Protein 7ZJF (pdb70)

Foldseek 3Di:
DAAKWKAWDKDAQVVVVNVQWFVPDRIDTAIWIDDDQEPVFDPLQVDDPVLVVLNVVCVVPVVVGPHFGKGAPDAAWDWTWTADPVRDTDIGIDTRRHRPGIHTD/DAPCPPVVQAWDKAWDKDACVVVVCCVFWVDDRIDTQIWIGGDCAPPGDCQLVDHNVLNVLNVVCVVPVVVGPHWGKGQPDAAWDWIWGQDPVRDIDTDIDGRRHRPGIHTD

Nearest PDB structures (foldseek):
  7zjf-assembly1_B  TM=1.009E+00  e=1.907E-22  Homo sapiens
  6z3j-assembly1_A  TM=9.318E-01  e=7.808E-18  Homo sapiens
  7zjf-assembly1_A  TM=9.183E-01  e=4.945E-18  Homo sapiens
  4n1d-assembly1_A-2  TM=9.065E-01  e=2.269E-13  Homo sapiens
  1m4u-assembly1_L-2  TM=8.400E-01  e=1.611E-13  Homo sapiens

Solvent-accessible surface area: 11561 Å² total; per-residue (Å²): 231,65,62,0,45,106,84,80,11,89,0,30,0,83,108,15,45,19,71,120,47,3,66,38,49,53,77,20,86,0,49,12,12,65,28,76,4,94,94,115,31,132,104,88,1,69,38,24,66,0,0,58,11,8,4,36,26,24,74,91,64,77,159,83,2,38,74,11,32,10,3,15,34,123,45,26,54,32,42,0,60,16,61,49,129,72,122,80,101,34,155,80,94,9,86,49,0,19,0,90,24,8,0,0,54,103,26,68,107,108,70,125,191,36,18,2,42,111,79,61,8,106,0,33,1,114,114,26,58,74,49,150,135,4,70,30,40,63,87,19,56,0,43,13,13,70,30,82,13,65,101,84,30,114,103,94,3,70,37,20,14,0,0,28,0,7,6,18,26,27,58,88,65,81,166,84,5,32,80,9,30,10,2,16,37,124,43,23,55,29,57,4,24,8,87,51,125,70,120,82,82,46,154,95,132,71,101,52,7,17,0,90,25,14,0,0,52

Radius of gyration: 20.34 Å; Cα contacts (8 Å, |Δi|>4): 498; chains: 2; bounding box: 45×30×67 Å

Organism: Homo sapiens (NCBI:txid9606)

Secondary structure (DSSP, 8-state):
--BSEEE--EEETTTTT-TTTEEE-SEEE--EEESB--SS--GGG---HHHHHHHHHHHH-TTTSPPP-EEEEEEEEEEEEEE-TTS-EEEEEEEEEEEEEEEE-/------TTTBSEEE--EEEHHHHT-TTT--B-SEEE--EEESB-PSSPPGGG---HHHHHHHHHHHH-TTTSPPP-EEEEEEEEEEEEEE-TTS-EEEEEEEEEEEEEEEE-

B-factor: mean 31.02, std 10.46, range [17.19, 77.6]

InterPro domains:
  IPR001111 TGF-beta, propeptide [PF00688] (166-329)
  IPR001839 Transforming growth factor-beta, C-terminal [PF00019] (399-500)
  IPR001839 Transforming growth factor-beta, C-terminal [PS51362] (378-501)
  IPR001839 Transforming growth factor-beta, C-terminal [SM00204] (400-501)
  IPR015615 Transforming growth factor-beta-like [PTHR11848] (145-501)
  IPR017948 Transforming growth factor beta, conserved site [PS00250] (418-433)
  IPR029034 Cystine-knot cytokine [G3DSA:2.10.90.10] (386-501)
  IPR029034 Cystine-knot cytokine [SSF57501] (394-501)

Structure (mmCIF, N/CA/C/O backbone):
data_7ZJF
#
_entry.id   7ZJF
#
_cell.length_a   36.426
_cell.length_b   84.732
_cell.length_c   98.448
_cell.angle_alpha   90.000
_cell.angle_beta   90.000
_cell.angle_gamma   90.000
#
_symmetry.space_group_name_H-M   'P 21 21 21'
#
loop_
_entity.id
_entity.type
_entity.pdbx_description
1 polymer 'Growth/differentiation factor 5'
2 water water
#
loop_
_atom_site.group_PDB
_atom_site.id
_atom_site.type_symbol
_atom_site.label_atom_id
_atom_site.label_alt_id
_atom_site.label_comp_id
_atom_site.label_asym_id
_atom_site.label_entity_id
_atom_site.label_seq_id
_atom_site.pdbx_PDB_ins_code
_atom_site.Cartn_x
_atom_site.Cartn_y
_atom_site.Cartn_z
_atom_site.occupancy
_atom_site.B_iso_or_equiv
_atom_site.auth_seq_id
_atom_site.auth_comp_id
_atom_site.auth_asym_id
_atom_site.auth_atom_id
_atom_site.pdbx_PDB_model_num
ATOM 1 N N . LYS A 1 16 ? -24.056 6.817 2.142 1.00 50.06 397 LYS A N 1
ATOM 2 C CA . LYS A 1 16 ? -24.147 8.135 1.527 1.00 50.25 397 LYS A CA 1
ATOM 3 C C . LYS A 1 16 ? -22.765 8.740 1.260 1.00 48.34 397 LYS A C 1
ATOM 4 O O . LYS A 1 16 ? -22.485 9.195 0.157 1.00 49.62 397 LYS A O 1
ATOM 10 N N . ALA A 1 17 ? -21.904 8.735 2.269 1.00 45.09 398 ALA A N 1
ATOM 11 C CA . ALA A 1 17 ? -20.558 9.275 2.125 1.00 41.81 398 ALA A CA 1
ATOM 12 C C . ALA A 1 17 ? -19.478 8.203 2.298 1.00 37.00 398 ALA A C 1
ATOM 13 O O . ALA A 1 17 ? -19.743 7.107 2.771 1.00 36.25 398 ALA A O 1
ATOM 15 N N . GLU A 1 18 ? -18.262 8.557 1.911 1.00 33.79 399 GLU A N 1
ATOM 16 C CA . GLU A 1 18 ? -17.090 7.691 1.985 1.00 31.53 399 GLU A CA 1
ATOM 17 C C . GLU A 1 18 ? -16.840 7.243 3.431 1.00 29.37 399 GLU A C 1
ATOM 18 O O . GLU A 1 18 ? -16.993 8.004 4.388 1.00 30.25 399 GLU A O 1
ATOM 24 N N . CYS A 1 19 ? -16.435 5.973 3.592 1.00 27.51 400 CYS A N 1
ATOM 25 C CA . CYS A 1 19 ? -16.042 5.362 4.870 1.00 26.69 400 CYS A CA 1
ATOM 26 C C . CYS A 1 19 ? -15.205 6.323 5.711 1.00 27.16 400 CYS A C 1
ATOM 27 O O . CYS A 1 19 ? -14.214 6.826 5.193 1.00 27.77 400 CYS A O 1
ATOM 30 N N . SER A 1 20 ? -15.635 6.646 6.923 1.00 26.26 401 SER A N 1
ATOM 31 C CA . SER A 1 20 ? -14.889 7.601 7.738 1.00 26.85 401 SER A CA 1
ATOM 32 C C . SER A 1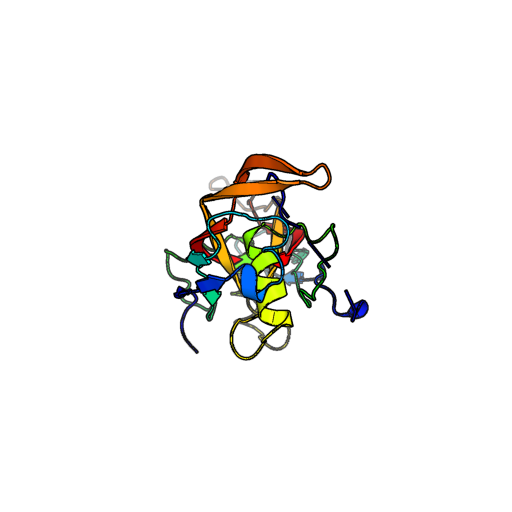 20 ? -15.149 7.351 9.211 1.00 26.62 401 SER A C 1
ATOM 33 O O . SER A 1 20 ? -16.085 6.629 9.577 1.00 26.66 401 SER A O 1
ATOM 36 N N . ARG A 1 21 ? -14.316 7.973 10.057 1.00 27.09 402 ARG A N 1
ATOM 37 C CA . ARG A 1 21 ? -14.448 7.882 11.495 1.00 27.66 402 ARG A CA 1
ATOM 38 C C . ARG A 1 21 ? -15.404 8.961 11.966 1.00 28.47 402 ARG A C 1
ATOM 39 O O . ARG A 1 21 ? -15.248 10.134 11.602 1.00 30.17 402 ARG A O 1
ATOM 47 N N . LYS A 1 22 ? -16.395 8.571 12.765 1.00 27.52 403 LYS A N 1
ATOM 48 C CA . LYS A 1 22 ? -17.410 9.458 13.309 1.00 27.83 403 LYS A CA 1
ATOM 49 C C . LYS A 1 22 ? -17.441 9.344 14.820 1.00 27.72 403 LYS A C 1
ATOM 50 O O . LYS A 1 22 ? -16.917 8.388 15.395 1.00 26.66 403 LYS A O 1
ATOM 56 N N . ALA A 1 23 ? -18.065 10.329 15.468 1.00 28.71 404 ALA A N 1
ATOM 57 C CA . ALA A 1 23 ? -18.163 10.318 16.919 1.00 29.25 404 ALA A CA 1
ATOM 58 C C . ALA A 1 23 ? -19.046 9.192 17.451 1.00 28.82 404 ALA A C 1
ATOM 59 O O . ALA A 1 23 ? -20.040 8.836 16.837 1.00 29.93 404 ALA A O 1
ATOM 61 N N . LEU A 1 24 ? -18.663 8.634 18.593 1.00 26.43 405 LEU A N 1
ATOM 62 C CA . LEU A 1 24 ? -19.463 7.668 19.318 1.00 25.81 405 LEU A CA 1
ATOM 63 C C . LEU A 1 24 ? -19.189 7.869 20.795 1.00 26.05 405 LEU A C 1
ATOM 64 O O . LEU A 1 24 ? -18.142 7.474 21.295 1.00 26.49 405 LEU A O 1
ATOM 69 N N . HIS A 1 25 ? -20.137 8.464 21.476 1.00 25.74 406 HIS A N 1
ATOM 70 C CA . HIS A 1 25 ? -20.004 8.690 22.908 1.00 25.75 406 HIS A CA 1
ATOM 71 C C . HIS A 1 25 ? -20.539 7.459 23.623 1.00 26.29 406 HIS A C 1
ATOM 72 O O . HIS A 1 25 ? -21.701 7.086 23.429 1.00 27.71 406 HIS A O 1
ATOM 79 N N . VAL A 1 26 ? -19.694 6.810 24.430 1.00 24.49 407 VAL A N 1
ATOM 80 C CA . VAL A 1 26 ? -20.114 5.615 25.154 1.00 24.50 407 VAL A CA 1
ATOM 81 C C . VAL A 1 26 ? -20.481 5.998 26.572 1.00 25.58 407 VAL A C 1
ATOM 82 O O . VAL A 1 26 ? -19.734 6.722 27.231 1.00 26.21 407 VAL A O 1
ATOM 86 N N . ASN A 1 27 ? -21.643 5.541 27.037 1.00 25.50 408 ASN A N 1
ATOM 87 C CA . ASN A 1 27 ? -22.095 5.819 28.389 1.00 26.53 408 ASN A CA 1
ATOM 88 C C . ASN A 1 27 ? -22.342 4.457 29.037 1.00 26.79 408 ASN A C 1
ATOM 89 O O . ASN A 1 27 ? -23.350 3.805 28.752 1.00 26.50 408 ASN A O 1
ATOM 94 N N . PHE A 1 28 ? -21.426 4.034 29.914 1.00 26.09 409 PHE A N 1
ATOM 95 C CA . PHE A 1 28 ? -21.549 2.733 30.567 1.00 25.93 409 PHE A CA 1
ATOM 96 C C . PHE A 1 28 ? -22.766 2.622 31.487 1.00 27.93 409 PHE A C 1
ATOM 97 O O . PHE A 1 28 ? -23.256 1.512 31.685 1.00 28.20 409 PHE A O 1
ATOM 105 N N . LYS A 1 29 ? -23.266 3.742 32.028 1.00 28.59 410 LYS A N 1
ATOM 106 C CA . LYS A 1 29 ? -24.460 3.704 32.875 1.00 30.24 410 LYS A CA 1
ATOM 107 C C . LYS A 1 29 ? -25.667 3.336 32.014 1.00 31.22 410 LYS A C 1
ATOM 108 O O . LYS A 1 29 ? -26.443 2.451 32.385 1.00 32.28 410 LYS A O 1
ATOM 114 N N . ASP A 1 30 ? -25.775 3.939 30.821 1.00 31.31 411 ASP A N 1
ATOM 115 C CA . ASP A 1 30 ? -26.862 3.613 29.897 1.00 31.70 411 ASP A CA 1
ATOM 116 C C . ASP A 1 30 ? -26.823 2.136 29.495 1.00 31.78 411 ASP A C 1
ATOM 117 O O . ASP A 1 30 ? -27.866 1.530 29.262 1.00 32.79 411 ASP A O 1
ATOM 122 N N . MET A 1 31 ? -25.619 1.571 29.362 1.00 30.44 412 MET A N 1
ATOM 123 C CA . MET A 1 31 ? -25.432 0.171 28.990 1.00 30.13 412 MET A CA 1
ATOM 124 C C . MET A 1 31 ? -25.700 -0.816 30.137 1.00 31.10 412 MET A C 1
ATOM 125 O O . MET A 1 31 ? -25.766 -2.009 29.896 1.00 31.58 412 MET A O 1
ATOM 130 N N . GLY A 1 32 ? -25.834 -0.323 31.363 1.00 31.74 413 GLY A N 1
ATOM 131 C CA . GLY A 1 32 ? -26.023 -1.181 32.521 1.00 33.01 413 GLY A CA 1
ATOM 132 C C . GLY A 1 32 ? -24.715 -1.779 33.005 1.00 33.20 413 GLY A C 1
ATOM 133 O O . GLY A 1 32 ? -24.727 -2.772 33.731 1.00 35.29 413 GLY A O 1
ATOM 134 N N . TRP A 1 33 ? -23.562 -1.200 32.602 1.00 30.68 414 TRP A N 1
ATOM 135 C CA . TRP A 1 33 ? -22.256 -1.716 33.019 1.00 29.35 414 TRP A CA 1
ATOM 136 C C . TRP A 1 33 ? -21.672 -1.013 34.239 1.00 30.25 414 TRP A C 1
ATOM 137 O O . TRP A 1 33 ? -20.583 -1.383 34.673 1.00 29.81 414 TRP A O 1
ATOM 148 N N . ASP A 1 34 ? -22.386 -0.014 34.788 1.00 31.14 415 ASP A N 1
ATOM 149 C CA . ASP A 1 34 ? -21.963 0.708 35.980 1.00 32.73 415 ASP A CA 1
ATOM 150 C C . ASP A 1 34 ? -22.091 -0.139 37.262 1.00 35.46 415 ASP A C 1
ATOM 151 O O . ASP A 1 34 ? -21.763 0.336 38.344 1.00 36.12 415 ASP A O 1
ATOM 156 N N . ASP A 1 35 ? -22.566 -1.398 37.134 1.00 36.60 416 ASP A N 1
ATOM 157 C CA . ASP A 1 35 ? -22.607 -2.335 38.246 1.00 38.20 416 ASP A CA 1
ATOM 158 C C . ASP A 1 35 ? -21.206 -2.942 38.501 1.00 38.27 416 ASP A C 1
ATOM 159 O O . ASP A 1 35 ? -20.990 -3.534 39.554 1.00 40.15 416 ASP A O 1
ATOM 164 N N . TRP A 1 36 ? -20.250 -2.781 37.552 1.00 35.30 417 TRP A N 1
ATOM 165 C CA . TRP A 1 36 ? -18.876 -3.203 37.733 1.00 33.04 417 TRP A CA 1
ATOM 166 C C . TRP A 1 36 ? -17.902 -2.031 37.448 1.00 31.26 417 TRP A C 1
ATOM 167 O O . TRP A 1 36 ? -17.078 -1.767 38.291 1.00 31.80 417 TRP A O 1
ATOM 178 N N . ILE A 1 37 ? -18.021 -1.282 36.322 1.00 29.44 418 ILE A N 1
ATOM 179 C CA . ILE A 1 37 ? -17.101 -0.151 36.073 1.00 28.16 418 ILE A CA 1
ATOM 180 C C . ILE A 1 37 ? -17.343 0.989 37.062 1.00 28.77 418 ILE A C 1
ATOM 181 O O . ILE A 1 37 ? -18.482 1.396 37.261 1.00 29.79 418 ILE A O 1
ATOM 186 N N . ILE A 1 38 ? -16.295 1.492 37.664 1.00 27.79 419 ILE A N 1
ATOM 187 C CA . ILE A 1 38 ? -16.350 2.658 38.552 1.00 28.69 419 ILE A CA 1
ATOM 188 C C . ILE A 1 38 ? -16.027 3.892 37.726 1.00 28.00 419 ILE A C 1
ATOM 189 O O . ILE A 1 38 ? -16.673 4.933 37.878 1.00 28.91 419 ILE A O 1
ATOM 194 N N . ALA A 1 39 ? -14.985 3.795 36.877 1.00 26.36 420 ALA A N 1
ATOM 195 C CA . ALA A 1 39 ? -14.560 4.938 36.100 1.00 27.06 420 ALA A CA 1
ATOM 196 C C . ALA A 1 39 ? -13.694 4.495 34.922 1.00 26.60 420 ALA A C 1
ATOM 197 O O . ALA A 1 39 ? -12.959 3.524 35.031 1.00 27.31 420 ALA A O 1
ATOM 199 N N . PRO A 1 40 ? -13.673 5.266 33.829 1.00 25.30 421 PRO A N 1
ATOM 200 C CA . PRO A 1 40 ? -14.610 6.355 33.535 1.00 25.36 421 PRO A CA 1
ATOM 201 C C . PRO A 1 40 ? -15.975 5.764 33.185 1.00 25.57 421 PRO A C 1
ATOM 202 O O . PRO A 1 40 ? -16.054 4.668 32.608 1.00 25.36 421 PRO A O 1
ATOM 206 N N . LEU A 1 41 ? -17.041 6.474 33.529 1.00 25.86 422 LEU A N 1
ATOM 207 C CA . LEU A 1 41 ? -18.374 6.003 33.185 1.00 26.67 422 LEU A CA 1
ATOM 208 C C . LEU A 1 41 ? -18.780 6.399 31.767 1.00 25.42 422 LEU A C 1
ATOM 209 O O . LEU A 1 41 ? -19.780 5.887 31.266 1.00 25.97 422 LEU A O 1
ATOM 214 N N . GLU A 1 42 ? -18.021 7.271 31.111 1.00 23.91 423 GLU A N 1
ATOM 215 C CA . GLU A 1 42 ? -18.271 7.685 29.745 1.00 24.36 423 GLU A CA 1
ATOM 216 C C . GLU A 1 42 ? -16.939 7.927 29.080 1.00 23.88 423 GLU A C 1
ATOM 217 O O . GLU A 1 42 ? -15.968 8.338 29.744 1.00 24.06 423 GLU A O 1
ATOM 223 N N . TYR A 1 43 ? -16.875 7.720 27.766 1.00 23.48 424 TYR A N 1
ATOM 224 C CA . TYR A 1 43 ? -15.674 7.978 26.999 1.00 23.14 424 TYR A CA 1
ATOM 225 C C . TYR A 1 43 ? -16.021 8.097 25.516 1.00 23.91 424 TYR A C 1
ATOM 226 O O . TYR A 1 43 ? -17.101 7.810 25.138 1.00 24.59 424 TYR A O 1
ATOM 235 N N . GLU A 1 44 ? -15.064 8.572 24.753 1.00 23.43 425 GLU A N 1
ATOM 236 C CA . GLU A 1 44 ? -15.198 8.738 23.312 1.00 23.89 425 GLU A CA 1
ATOM 237 C C . GLU A 1 44 ? -14.532 7.543 22.614 1.00 24.09 425 GLU A C 1
ATOM 238 O O . GLU A 1 44 ? -13.358 7.403 22.594 1.00 24.55 425 GLU A O 1
ATOM 244 N N . ALA A 1 45 ? -15.368 6.710 22.038 1.00 22.95 426 ALA A N 1
ATOM 245 C CA . ALA A 1 45 ? -14.912 5.512 21.376 1.00 22.33 426 ALA A CA 1
ATOM 246 C C . ALA A 1 45 ? -14.745 5.616 19.881 1.00 23.13 426 ALA A C 1
ATOM 247 O O . ALA A 1 45 ? -14.067 4.812 19.291 1.00 22.63 426 ALA A O 1
ATOM 249 N N . PHE A 1 46 ? -15.609 6.422 19.265 1.00 23.29 427 PHE A N 1
ATOM 250 C CA . PHE A 1 46 ? -15.745 6.653 17.812 1.00 23.72 427 PHE A CA 1
ATOM 251 C C . PHE A 1 46 ? -16.403 5.423 17.131 1.00 22.47 427 PHE A C 1
ATOM 252 O O . PHE A 1 46 ? -16.639 4.407 17.725 1.00 22.18 427 PHE A O 1
ATOM 260 N N . HIS A 1 47 ? -16.703 5.563 15.857 1.00 22.04 428 HIS A N 1
ATOM 261 C CA . HIS A 1 47 ? -17.222 4.435 15.066 1.00 22.54 428 HIS A CA 1
ATOM 262 C C . HIS A 1 47 ? -16.881 4.673 13.611 1.00 23.32 428 HIS A C 1
ATOM 263 O O . HIS A 1 47 ? -16.543 5.759 13.240 1.00 23.61 428 HIS A O 1
ATOM 270 N N . CYS A 1 48 ? -16.960 3.615 12.817 1.00 22.73 429 CYS A N 1
ATOM 271 C CA . CYS A 1 48 ? -16.636 3.682 11.402 1.00 23.21 429 CYS A CA 1
ATOM 272 C C . CYS A 1 48 ? -17.878 3.505 10.565 1.00 24.37 429 CYS A C 1
ATOM 273 O O . CYS A 1 48 ? -18.587 2.579 10.756 1.00 24.89 429 CYS A O 1
ATOM 276 N N . GLU A 1 49 ? -18.129 4.413 9.631 1.00 25.22 430 GLU A N 1
ATOM 277 C CA . GLU A 1 49 ? -19.329 4.284 8.821 1.00 26.37 430 GLU A CA 1
ATOM 278 C C . GLU A 1 49 ? -19.116 4.889 7.453 1.00 26.28 430 GLU A C 1
ATOM 279 O O . GLU A 1 49 ? -18.476 5.934 7.348 1.00 26.94 430 GLU A O 1
ATOM 285 N N . GLY A 1 50 ? -19.715 4.284 6.435 1.00 26.44 431 GLY A N 1
ATOM 286 C CA . GLY A 1 50 ? -19.683 4.864 5.099 1.00 26.45 431 GLY A CA 1
ATOM 287 C C . GLY A 1 50 ? -19.393 3.859 4.009 1.00 26.97 431 GLY A C 1
ATOM 288 O O . GLY A 1 50 ? -19.099 2.701 4.279 1.00 26.49 431 GLY A O 1
ATOM 289 N N . LEU A 1 51 ? -19.402 4.349 2.775 1.00 27.12 432 LEU A N 1
ATOM 290 C CA . LEU A 1 51 ? -19.187 3.536 1.596 1.00 27.88 432 LEU A CA 1
ATOM 291 C C . LEU A 1 51 ? -17.747 3.154 1.347 1.00 26.58 432 LEU A C 1
ATOM 292 O O . LEU A 1 51 ? -16.831 3.947 1.533 1.00 25.98 432 LEU A O 1
ATOM 297 N N . CYS A 1 52 ? -17.567 1.944 0.819 1.00 26.52 433 CYS A N 1
ATOM 298 C CA . CYS A 1 52 ? -16.291 1.422 0.357 1.00 25.90 433 CYS A CA 1
ATOM 299 C C . CYS A 1 52 ? -16.470 1.147 -1.125 1.00 26.86 433 CYS A C 1
ATOM 300 O O . CYS A 1 52 ? -16.977 0.102 -1.518 1.00 27.47 433 CYS A O 1
ATOM 303 N N . GLU A 1 53 ? -16.066 2.077 -1.940 1.00 27.23 434 GLU A N 1
ATOM 304 C CA . GLU A 1 53 ? -16.226 1.966 -3.389 1.00 28.37 434 GLU A CA 1
ATOM 305 C C . GLU A 1 53 ? -15.018 2.556 -4.069 1.00 28.96 434 GLU A C 1
ATOM 306 O O . GLU A 1 53 ? -14.301 3.355 -3.464 1.00 29.57 434 GLU A O 1
ATOM 312 N N . PHE A 1 54 ? -14.839 2.261 -5.370 1.00 28.54 435 PHE A N 1
ATOM 313 C CA . PHE A 1 54 ? -13.784 2.918 -6.127 1.00 30.14 435 PHE A CA 1
ATOM 314 C C . PHE A 1 54 ? -14.179 4.393 -6.316 1.00 33.00 435 PHE A C 1
ATOM 315 O O . PHE A 1 54 ? -15.342 4.693 -6.559 1.00 34.05 435 PHE A O 1
ATOM 323 N N . PRO A 1 55 ? -13.220 5.313 -6.258 1.00 33.93 436 PRO A N 1
ATOM 324 C CA . PRO A 1 55 ? -11.803 5.082 -5.968 1.00 33.80 436 PRO A CA 1
ATOM 325 C C . PRO A 1 55 ? -11.634 4.844 -4.476 1.00 31.71 436 PRO A C 1
ATOM 326 O O . PRO A 1 55 ? -12.224 5.573 -3.668 1.00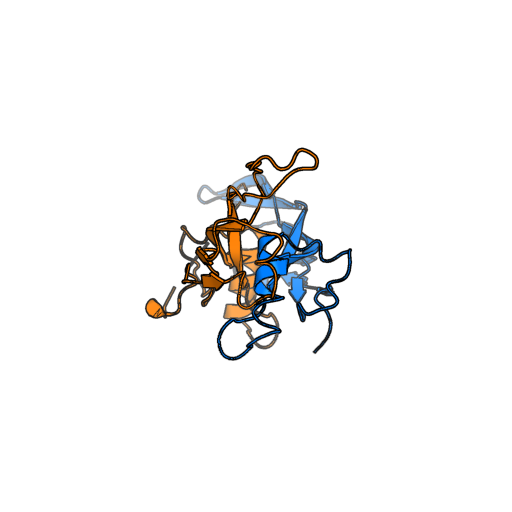 32.41 436 PRO A O 1
ATOM 330 N N . LEU A 1 56 ? -10.897 3.790 -4.108 1.00 29.45 437 LEU A N 1
ATOM 331 C CA . LEU A 1 56 ? -10.629 3.530 -2.688 1.00 28.74 437 LEU A CA 1
ATOM 332 C C . LEU A 1 56 ? -9.471 4.420 -2.309 1.00 30.41 437 LEU A C 1
ATOM 333 O O . LEU A 1 56 ? -8.360 4.231 -2.787 1.00 30.85 437 LEU A O 1
ATOM 338 N N . ARG A 1 57 ? -9.737 5.434 -1.484 1.00 31.60 438 ARG A N 1
ATOM 339 C CA . ARG A 1 57 ? -8.684 6.386 -1.148 1.00 32.21 438 ARG A CA 1
ATOM 340 C C . ARG A 1 57 ? -7.650 5.761 -0.223 1.00 32.20 438 ARG A C 1
ATOM 341 O O . ARG A 1 57 ? -7.969 4.830 0.524 1.00 30.96 438 ARG A O 1
ATOM 349 N N A SER A 1 58 ? -6.404 6.269 -0.298 0.50 32.55 439 SER A N 1
ATOM 350 N N B SER A 1 58 ? -6.402 6.267 -0.288 0.50 32.67 439 SER A N 1
ATOM 351 C CA A SER A 1 58 ? -5.237 5.786 0.442 0.50 33.22 439 SER A CA 1
ATOM 352 C CA B SER A 1 58 ? -5.251 5.753 0.456 0.50 33.47 439 SER A CA 1
ATOM 353 C C A SER A 1 58 ? -5.476 5.501 1.915 0.50 33.40 439 SER A C 1
ATOM 354 C C B SER A 1 58 ? -5.482 5.491 1.926 0.50 33.51 439 SER A C 1
ATOM 355 O O A SER A 1 58 ? -5.069 4.443 2.402 0.50 33.92 439 SER A O 1
ATOM 356 O O B SER A 1 58 ? -5.075 4.438 2.425 0.50 33.98 439 SER A O 1
ATOM 361 N N . HIS A 1 59 ? -6.132 6.429 2.622 1.00 32.91 440 HIS A N 1
ATOM 362 C CA . HIS A 1 59 ? -6.376 6.287 4.050 1.00 32.39 440 HIS A CA 1
ATOM 363 C C . HIS A 1 59 ? -7.285 5.133 4.418 1.00 31.63 440 HIS A C 1
ATOM 364 O O . HIS A 1 59 ? -7.275 4.719 5.575 1.00 31.36 440 HIS A O 1
ATOM 371 N N . LEU A 1 60 ? -8.019 4.570 3.446 1.00 30.65 441 LEU A N 1
ATOM 372 C CA . LEU A 1 60 ? -8.857 3.403 3.718 1.00 29.86 441 LEU A CA 1
ATOM 373 C C . LEU A 1 60 ? -8.065 2.085 3.717 1.00 27.87 441 LEU A C 1
ATOM 374 O O . LEU A 1 60 ? -8.622 1.045 4.078 1.00 26.54 441 LEU A O 1
ATOM 379 N N . GLU A 1 61 ? -6.779 2.118 3.288 1.00 26.80 442 GLU A N 1
ATOM 380 C CA . GLU A 1 61 ? -5.820 1.017 3.309 1.00 25.79 442 GLU A CA 1
ATOM 381 C C . GLU A 1 61 ? -6.447 -0.347 3.033 1.00 24.81 442 GLU A C 1
ATOM 382 O O . GLU A 1 61 ? -6.382 -1.252 3.875 1.00 24.48 442 GLU A O 1
ATOM 388 N N . PRO A 1 62 ? -7.130 -0.502 1.906 1.00 23.59 443 PRO A N 1
ATOM 389 C CA . PRO A 1 62 ? -7.793 -1.799 1.648 1.00 22.98 443 PRO A CA 1
ATOM 390 C C . PRO A 1 62 ? -6.809 -2.934 1.565 1.00 23.62 443 PRO A C 1
ATOM 391 O O . PRO A 1 62 ? -5.708 -2.758 1.036 1.00 24.61 443 PRO A O 1
ATOM 395 N N . THR A 1 63 ? -7.213 -4.108 2.060 1.00 21.52 444 THR A N 1
ATOM 396 C CA . THR A 1 63 ? -6.396 -5.291 1.867 1.00 21.11 444 THR A CA 1
ATOM 397 C C . THR A 1 63 ? -6.517 -5.704 0.398 1.00 21.65 444 THR A C 1
ATOM 398 O O . THR A 1 63 ? -7.442 -5.263 -0.326 1.00 21.66 444 THR A O 1
ATOM 402 N N . ASN A 1 64 ? -5.645 -6.616 -0.070 1.00 22.01 445 ASN A N 1
ATOM 403 C CA . ASN A 1 64 ? -5.768 -7.144 -1.423 1.00 22.05 445 ASN A CA 1
ATOM 404 C C . ASN A 1 64 ? -7.141 -7.788 -1.613 1.00 20.33 445 ASN A C 1
ATOM 405 O O . ASN A 1 64 ? -7.793 -7.566 -2.627 1.00 20.33 445 ASN A O 1
ATOM 410 N N . HIS A 1 65 ? -7.635 -8.510 -0.577 1.00 19.38 446 HIS A N 1
ATOM 411 C CA . HIS A 1 65 ? -8.959 -9.121 -0.661 1.00 18.65 446 HIS A CA 1
ATOM 412 C C . HIS A 1 65 ? -10.039 -8.065 -0.854 1.00 18.90 446 HIS A C 1
ATOM 413 O O . HIS A 1 65 ? -10.931 -8.252 -1.672 1.00 18.68 446 HIS A O 1
ATOM 420 N N . ALA A 1 66 ? -9.940 -6.947 -0.115 1.00 18.88 447 ALA A N 1
ATOM 421 C CA . ALA A 1 66 ? -10.941 -5.892 -0.245 1.00 19.65 447 ALA A CA 1
ATOM 422 C C . ALA A 1 66 ? -10.888 -5.228 -1.617 1.00 20.11 447 ALA A C 1
ATOM 423 O O . ALA A 1 66 ? -11.948 -4.899 -2.143 1.00 20.38 447 ALA A O 1
ATOM 425 N N . VAL A 1 67 ? -9.703 -5.080 -2.216 1.00 19.81 448 VAL A N 1
ATOM 426 C CA . VAL A 1 67 ? -9.616 -4.523 -3.582 1.00 20.73 448 VAL A CA 1
ATOM 427 C C . VAL A 1 67 ? -10.326 -5.471 -4.560 1.00 21.54 448 VAL A C 1
ATOM 428 O O . VAL A 1 67 ? -11.128 -5.039 -5.387 1.00 21.49 448 VAL A O 1
ATOM 432 N N . ILE A 1 68 ? -10.059 -6.767 -4.445 1.00 20.84 449 ILE A N 1
ATOM 433 C CA . ILE A 1 68 ? -10.684 -7.757 -5.329 1.00 21.88 449 ILE A CA 1
ATOM 434 C C . ILE A 1 68 ? -12.194 -7.802 -5.135 1.00 20.80 449 ILE A C 1
ATOM 435 O O . ILE A 1 68 ? -12.932 -7.826 -6.129 1.00 21.21 449 ILE A O 1
ATOM 440 N N . GLN A 1 69 ? -12.672 -7.803 -3.886 1.00 19.63 450 GLN A N 1
ATOM 441 C CA . GLN A 1 69 ? -14.111 -7.831 -3.651 1.00 20.17 450 GLN A CA 1
ATOM 442 C C . GLN A 1 69 ? -14.764 -6.544 -4.170 1.00 21.40 450 GLN A C 1
ATOM 443 O O . GLN A 1 69 ? -15.846 -6.603 -4.737 1.00 21.24 450 GLN A O 1
ATOM 449 N N . THR A 1 70 ? -14.092 -5.387 -4.009 1.00 21.34 451 THR A N 1
ATOM 450 C CA . THR A 1 70 ? -14.618 -4.126 -4.541 1.00 21.92 451 THR A CA 1
ATOM 451 C C . THR A 1 70 ? -14.706 -4.202 -6.080 1.00 23.55 451 THR A C 1
ATOM 452 O O . THR A 1 70 ? -15.685 -3.750 -6.672 1.00 24.20 451 THR A O 1
ATOM 456 N N A LEU A 1 71 ? -13.702 -4.799 -6.717 0.50 22.74 452 LEU A N 1
ATOM 457 N N B LEU A 1 71 ? -13.723 -4.842 -6.728 0.50 23.18 452 LEU A N 1
ATOM 458 C CA A LEU A 1 71 ? -13.694 -4.956 -8.170 0.50 23.28 452 LEU A CA 1
ATOM 459 C CA B LEU A 1 71 ? -13.738 -5.011 -8.188 0.50 24.14 452 LEU A CA 1
ATOM 460 C C A LEU A 1 71 ? -14.878 -5.805 -8.618 0.50 23.93 452 LEU A C 1
ATOM 461 C C B LEU A 1 71 ? -14.863 -5.969 -8.601 0.50 24.73 452 LEU A C 1
ATOM 462 O O A LEU A 1 71 ? -15.638 -5.379 -9.495 0.50 24.42 452 LEU A O 1
ATOM 463 O O B LEU A 1 71 ? -15.519 -5.741 -9.619 0.50 24.68 452 LEU A O 1
ATOM 472 N N A MET A 1 72 ? -15.093 -6.950 -7.961 0.50 23.58 453 MET A N 1
ATOM 473 N N B MET A 1 72 ? -15.105 -7.027 -7.817 0.50 24.76 453 MET A N 1
ATOM 474 C CA A MET A 1 72 ? -16.207 -7.817 -8.313 0.50 23.83 453 MET A CA 1
ATOM 475 C CA B MET A 1 72 ? -16.178 -7.974 -8.122 0.50 25.38 453 MET A CA 1
ATOM 476 C C A MET A 1 72 ? -17.543 -7.175 -8.066 0.50 24.88 453 MET A C 1
ATOM 477 C C B MET A 1 72 ? -17.548 -7.311 -7.958 0.50 25.83 453 MET A C 1
ATOM 478 O O A MET A 1 72 ? -18.413 -7.257 -8.935 0.50 25.12 453 MET A O 1
ATOM 479 O O B MET A 1 72 ? -18.455 -7.569 -8.746 0.50 26.54 453 MET A O 1
ATOM 488 N N . ASN A 1 73 ? -17.699 -6.448 -6.941 1.00 25.39 454 ASN A N 1
ATOM 489 C CA . ASN A 1 73 ? -18.957 -5.742 -6.684 1.00 26.51 454 ASN A CA 1
ATOM 490 C C . ASN A 1 73 ? -19.196 -4.679 -7.777 1.00 28.60 454 ASN A C 1
ATOM 491 O O . ASN A 1 73 ? -20.336 -4.464 -8.166 1.00 30.32 454 ASN A O 1
ATOM 496 N N . SER A 1 74 ? -18.133 -4.022 -8.257 1.00 28.51 455 SER A N 1
ATOM 497 C CA . SER A 1 74 ? -18.277 -3.020 -9.321 1.00 30.13 455 SER A CA 1
ATOM 498 C C . SER A 1 74 ? -18.733 -3.692 -10.614 1.00 32.19 455 SER A C 1
ATOM 499 O O . SER A 1 74 ? -19.556 -3.128 -11.338 1.00 33.94 455 SER A O 1
ATOM 502 N N . MET A 1 75 ? -18.190 -4.871 -10.923 1.00 31.67 456 MET A N 1
ATOM 503 C CA . MET A 1 75 ? -18.549 -5.582 -12.146 1.00 33.01 456 MET A CA 1
ATOM 504 C C . MET A 1 75 ? -19.951 -6.159 -12.100 1.00 35.00 456 MET A C 1
ATOM 505 O O . MET A 1 75 ? -20.651 -6.139 -13.114 1.00 35.88 456 MET A O 1
ATOM 510 N N . ASP A 1 76 ? -20.386 -6.628 -10.932 1.00 34.89 457 ASP A N 1
ATOM 511 C CA . ASP A 1 76 ? -21.724 -7.181 -10.777 1.00 35.97 457 ASP A CA 1
ATOM 512 C C . ASP A 1 76 ? -22.171 -7.009 -9.326 1.00 36.43 457 ASP A C 1
ATOM 513 O O . ASP A 1 76 ? -21.953 -7.902 -8.506 1.00 35.98 457 ASP A O 1
ATOM 518 N N . PRO A 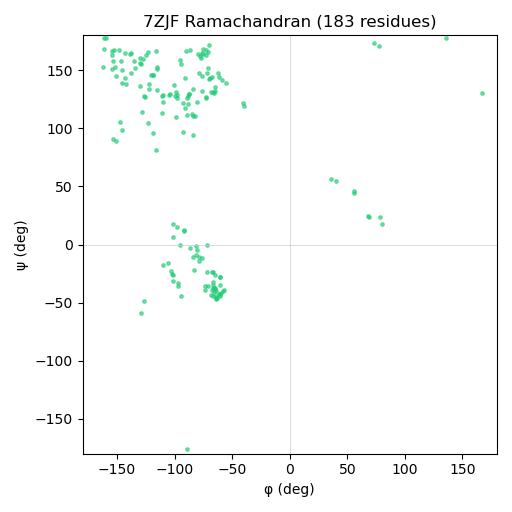1 77 ? -22.831 -5.887 -9.005 1.00 37.38 458 PRO A N 1
ATOM 519 C CA . PRO A 1 77 ? -23.264 -5.665 -7.612 1.00 38.62 458 PRO A CA 1
ATOM 520 C C . PRO A 1 77 ? -24.339 -6.619 -7.123 1.00 40.50 458 PRO A C 1
ATOM 521 O O . PRO A 1 77 ? -24.456 -6.836 -5.923 1.00 40.42 458 PRO A O 1
ATOM 525 N N . GLU A 1 78 ? -25.117 -7.200 -8.043 1.00 41.73 459 GLU A N 1
ATOM 526 C CA . GLU A 1 78 ? -26.136 -8.182 -7.669 1.00 43.03 459 GLU A CA 1
ATOM 527 C C . GLU A 1 78 ? -25.491 -9.512 -7.231 1.00 42.80 459 GLU A C 1
ATOM 528 O O . GLU A 1 78 ? -26.108 -10.266 -6.480 1.00 44.45 459 GLU A O 1
ATOM 534 N N . SER A 1 79 ? -24.259 -9.800 -7.681 1.00 40.65 460 SER A N 1
ATOM 535 C CA . SER A 1 79 ? -23.597 -11.051 -7.349 1.00 39.26 460 SER A CA 1
ATOM 536 C C . SER A 1 79 ? -22.624 -10.957 -6.185 1.00 36.70 460 SER A C 1
ATOM 537 O O . SER A 1 79 ? -22.534 -11.906 -5.411 1.00 37.78 460 SER A O 1
ATOM 540 N N . THR A 1 80 ? -21.902 -9.832 -6.038 1.00 32.99 461 THR A N 1
ATOM 541 C CA . THR A 1 80 ? -20.934 -9.688 -4.947 1.00 30.04 461 THR A CA 1
ATOM 542 C C . THR A 1 80 ? -21.219 -8.416 -4.162 1.00 29.39 461 THR A C 1
ATOM 543 O O . THR A 1 80 ? -21.293 -7.356 -4.766 1.00 29.12 461 THR A O 1
ATOM 547 N N . PRO A 1 81 ? -21.350 -8.499 -2.838 1.00 28.41 462 PRO A N 1
ATOM 548 C CA . PRO A 1 81 ? -21.606 -7.281 -2.043 1.00 28.15 462 PRO A CA 1
ATOM 549 C C . PRO A 1 81 ? -20.333 -6.466 -1.801 1.00 26.57 462 PRO A C 1
ATOM 550 O O . PRO A 1 81 ? -19.224 -6.960 -1.970 1.00 26.12 462 PRO A O 1
ATOM 554 N N . PRO A 1 82 ? -20.466 -5.194 -1.397 1.00 25.47 463 PRO A N 1
ATOM 555 C CA . PRO A 1 82 ? -19.269 -4.387 -1.166 1.00 24.90 463 PRO A CA 1
ATOM 556 C C . PRO A 1 82 ? -18.557 -4.749 0.142 1.00 23.39 463 PRO A C 1
ATOM 557 O O . PRO A 1 82 ? -19.119 -5.423 1.015 1.00 24.29 463 PRO A O 1
ATOM 561 N N . THR A 1 83 ? -17.312 -4.317 0.280 1.00 21.65 464 THR A N 1
ATOM 562 C CA . THR A 1 83 ? -16.538 -4.440 1.514 1.00 21.48 464 THR A CA 1
ATOM 563 C C . THR A 1 83 ? -17.124 -3.486 2.566 1.00 22.13 464 THR A C 1
ATOM 564 O O . THR A 1 83 ? -18.040 -2.702 2.273 1.00 23.26 464 THR A O 1
ATOM 568 N N . CYS A 1 84 ? -16.631 -3.604 3.802 1.00 21.33 465 CYS A N 1
ATOM 569 C CA . CYS A 1 84 ? -17.188 -2.855 4.888 1.00 21.47 465 CYS A CA 1
ATOM 570 C C . CYS A 1 84 ? -16.229 -1.923 5.550 1.00 20.75 465 CYS A C 1
ATOM 571 O O . CYS A 1 84 ? -15.049 -2.222 5.689 1.00 21.16 465 CYS A O 1
ATOM 574 N N . CYS A 1 85 ? -16.769 -0.797 6.000 1.00 21.31 466 CYS A N 1
ATOM 575 C CA . CYS A 1 85 ? -16.039 0.239 6.688 1.00 21.99 466 CYS A CA 1
ATOM 576 C C . CYS A 1 85 ? -15.939 -0.127 8.172 1.00 21.83 466 CYS A C 1
ATOM 577 O O . CYS A 1 85 ? -16.948 -0.151 8.861 1.00 22.45 466 CYS A O 1
ATOM 580 N N . VAL A 1 86 ? -14.745 -0.463 8.632 1.00 19.97 467 VAL A N 1
ATOM 581 C CA . VAL A 1 86 ? -14.521 -0.927 10.007 1.00 20.12 467 VAL A CA 1
ATOM 582 C C . VAL A 1 86 ? -13.269 -0.321 10.598 1.00 20.29 467 VAL A C 1
ATOM 583 O O . VAL A 1 86 ? -12.394 0.193 9.893 1.00 21.04 467 VAL A O 1
ATOM 587 N N . PRO A 1 87 ? -13.125 -0.402 11.927 1.00 20.99 468 PRO A N 1
ATOM 588 C CA . PRO A 1 87 ? -11.900 0.115 12.554 1.00 21.07 468 PRO A CA 1
ATOM 589 C C . PRO A 1 87 ? -10.689 -0.693 12.120 1.00 21.78 468 PRO A C 1
ATOM 590 O O . PRO A 1 87 ? -10.719 -1.935 12.135 1.00 22.72 468 PRO A O 1
ATOM 594 N N . THR A 1 88 ? -9.627 0.011 11.721 1.00 22.73 469 THR A N 1
ATOM 595 C CA . THR A 1 88 ? -8.376 -0.625 11.312 1.00 24.16 469 THR A CA 1
ATOM 596 C C . THR A 1 88 ? -7.242 -0.411 12.294 1.00 25.55 469 THR A C 1
ATOM 597 O O . THR A 1 88 ? -6.246 -1.131 12.237 1.00 27.23 469 THR A O 1
ATOM 601 N N . ARG A 1 89 ? -7.363 0.581 13.179 1.00 24.64 470 ARG A N 1
ATOM 602 C CA . ARG A 1 89 ? -6.417 0.803 14.263 1.00 25.48 470 ARG A CA 1
ATOM 603 C C . ARG A 1 89 ? -7.248 1.239 15.448 1.00 25.79 470 ARG A C 1
ATOM 604 O O . ARG A 1 89 ? -8.177 2.045 15.300 1.00 25.35 470 ARG A O 1
ATOM 612 N N . LEU A 1 90 ? -6.910 0.728 16.614 1.00 25.44 471 LEU A N 1
ATOM 613 C CA . LEU A 1 90 ? -7.615 1.054 17.843 1.00 25.83 471 LEU A CA 1
ATOM 614 C C . LEU A 1 90 ? -6.611 1.331 18.944 1.00 27.09 471 LEU A C 1
ATOM 615 O O . LEU A 1 90 ? -5.451 0.913 18.863 1.00 28.70 471 LEU A O 1
ATOM 620 N N . SER A 1 91 ? -7.046 2.061 19.962 1.00 26.03 472 SER A N 1
ATOM 621 C CA . SER A 1 91 ? -6.194 2.376 21.097 1.00 26.07 472 SER A CA 1
ATOM 622 C C . SER A 1 91 ? -6.903 1.983 22.400 1.00 25.82 472 SER A C 1
ATOM 623 O O . SER A 1 91 ? -8.124 1.808 22.433 1.00 24.57 472 SER A O 1
ATOM 626 N N . PRO A 1 92 ? -6.135 1.805 23.489 1.00 26.60 473 PRO A N 1
ATOM 627 C CA . PRO A 1 92 ? -6.732 1.348 24.728 1.00 26.43 473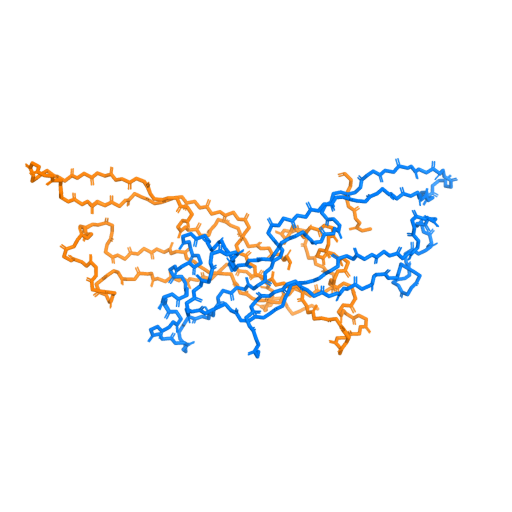 PRO A CA 1
ATOM 628 C C . PRO A 1 92 ? -7.221 2.460 25.638 1.00 26.39 473 PRO A C 1
ATOM 629 O O . PRO A 1 92 ? -6.919 3.625 25.439 1.00 27.26 473 PRO A O 1
ATOM 633 N N . ILE A 1 93 ? -8.014 2.060 26.634 1.00 25.38 474 ILE A N 1
ATOM 634 C CA . ILE A 1 93 ? -8.378 2.907 27.776 1.00 25.47 474 ILE A CA 1
ATOM 635 C C . ILE A 1 93 ? -8.226 2.058 29.025 1.00 26.33 474 ILE A C 1
ATOM 636 O O . ILE A 1 93 ? -8.385 0.831 28.981 1.00 25.56 474 ILE A O 1
ATOM 641 N N . SER A 1 94 ? -7.938 2.707 30.147 1.00 26.08 475 SER A N 1
ATOM 642 C CA . SER A 1 94 ? -7.827 2.006 31.417 1.00 27.13 475 SER A CA 1
ATOM 643 C C . SER A 1 94 ? -9.128 2.209 32.181 1.00 27.09 475 SER A C 1
ATOM 644 O O . SER A 1 94 ? -9.669 3.324 32.244 1.00 27.34 475 SER A O 1
ATOM 647 N N . ILE A 1 95 ? -9.610 1.128 32.793 1.00 26.22 476 ILE A N 1
ATOM 648 C CA . ILE A 1 95 ? -10.851 1.124 33.535 1.00 26.57 476 ILE A CA 1
ATOM 649 C C . ILE A 1 95 ? -10.636 0.687 34.970 1.00 26.73 476 ILE A C 1
ATOM 650 O O . ILE A 1 95 ? -9.946 -0.291 35.242 1.00 26.94 476 ILE A O 1
ATOM 655 N N . LEU A 1 96 ? -11.236 1.441 35.879 1.00 25.98 477 LEU A N 1
ATOM 656 C CA . LEU A 1 96 ? -11.257 1.145 37.306 1.00 25.91 477 LEU A CA 1
ATOM 657 C C . LEU A 1 96 ? -12.614 0.465 37.529 1.00 26.68 477 LEU A C 1
ATOM 658 O O . LEU A 1 96 ? -13.634 1.021 37.142 1.00 26.58 477 LEU A O 1
ATOM 663 N N . PHE A 1 97 ? -12.642 -0.735 38.117 1.00 27.72 478 PHE A N 1
ATOM 664 C CA . PHE A 1 97 ? -13.901 -1.455 38.289 1.00 30.24 478 PHE A CA 1
ATOM 665 C C . PHE A 1 97 ? -13.931 -2.330 39.544 1.00 33.25 478 PHE A C 1
ATOM 666 O O . PHE A 1 97 ? -12.906 -2.504 40.177 1.00 33.68 478 PHE A O 1
ATOM 674 N N . ILE A 1 98 ? -15.116 -2.815 39.919 1.00 35.08 479 ILE A N 1
ATOM 675 C CA . ILE A 1 98 ? -15.356 -3.672 41.081 1.00 38.02 479 ILE A CA 1
ATOM 676 C C . ILE A 1 98 ? -15.709 -5.035 40.546 1.00 40.03 479 ILE A C 1
ATOM 677 O O . ILE A 1 98 ? -16.547 -5.150 39.643 1.00 40.83 479 ILE A O 1
ATOM 682 N N . ASP A 1 99 ? -15.029 -6.068 41.039 1.00 40.62 480 ASP A N 1
ATOM 683 C CA . ASP A 1 99 ? -15.317 -7.426 40.563 1.00 41.71 480 ASP A CA 1
ATOM 684 C C . ASP A 1 99 ? -16.429 -8.104 41.400 1.00 44.36 480 ASP A C 1
ATOM 685 O O . ASP A 1 99 ? -17.020 -7.464 42.276 1.00 44.52 480 ASP A O 1
ATOM 690 N N . SER A 1 100 ? -16.728 -9.389 41.111 1.00 46.63 481 SER A N 1
ATOM 691 C CA . SER A 1 100 ? -17.740 -10.169 41.815 1.00 48.66 481 SER A CA 1
ATOM 692 C C . SER A 1 100 ? -17.442 -10.317 43.308 1.00 49.61 481 SER A C 1
ATOM 693 O O . SER A 1 100 ? -18.373 -10.448 44.104 1.00 50.76 481 SER A O 1
ATOM 696 N N . ALA A 1 101 ? -16.154 -10.276 43.700 1.00 48.83 482 ALA A N 1
ATOM 697 C CA . ALA A 1 101 ? -15.772 -10.389 45.112 1.00 48.35 482 ALA A CA 1
ATOM 698 C C . ALA A 1 101 ? -15.652 -9.030 45.827 1.00 47.44 482 ALA A C 1
ATOM 699 O O . ALA A 1 101 ? -15.120 -8.975 46.936 1.00 47.87 482 ALA A O 1
ATOM 701 N N . ASN A 1 102 ? -16.142 -7.946 45.192 1.00 45.83 483 ASN A N 1
ATOM 702 C CA . ASN A 1 102 ? -16.126 -6.581 45.705 1.00 44.66 483 ASN A CA 1
ATOM 703 C C . ASN A 1 102 ? -14.702 -6.003 45.797 1.00 41.98 483 ASN A C 1
ATOM 704 O O . ASN A 1 102 ? -14.480 -5.080 46.576 1.00 42.41 483 ASN A O 1
ATOM 709 N N . ASN A 1 103 ? -13.753 -6.518 44.987 1.00 39.53 484 ASN A N 1
ATOM 710 C CA . ASN A 1 103 ? -12.378 -5.999 44.929 1.00 37.89 484 ASN A CA 1
ATOM 711 C C . ASN A 1 103 ? -12.289 -4.915 43.852 1.00 34.81 484 ASN A C 1
ATOM 712 O O . ASN A 1 103 ? -12.943 -5.019 42.821 1.00 35.26 484 ASN A O 1
ATOM 717 N N . VAL A 1 104 ? -11.486 -3.876 44.106 1.00 32.30 485 VAL A N 1
ATOM 718 C CA . VAL A 1 104 ? -11.313 -2.752 43.180 1.00 30.30 485 VAL A CA 1
ATOM 719 C C . VAL A 1 104 ? -10.139 -3.083 42.328 1.00 30.01 485 VAL A C 1
ATOM 720 O O . VAL A 1 104 ? -9.038 -3.255 42.832 1.00 29.87 485 VAL A O 1
ATOM 724 N N . VAL A 1 105 ? -10.355 -3.122 41.025 1.00 30.71 486 VAL A N 1
ATOM 725 C CA . VAL A 1 105 ? -9.395 -3.546 40.023 1.00 31.89 486 VAL A CA 1
ATOM 726 C C . VAL A 1 105 ? -9.122 -2.414 39.013 1.00 31.23 486 VAL A C 1
ATOM 727 O O . VAL A 1 105 ? -9.998 -1.603 38.729 1.00 30.74 486 VAL A O 1
ATOM 731 N N . TYR A 1 106 ? -7.893 -2.335 38.526 1.00 31.05 487 TYR A N 1
ATOM 732 C CA . TYR A 1 106 ? -7.513 -1.320 37.561 1.00 31.36 487 TYR A CA 1
ATOM 733 C C . TYR A 1 106 ? -6.844 -2.019 36.388 1.00 30.91 487 TYR A C 1
ATOM 734 O O . TYR A 1 106 ? -5.770 -2.595 36.565 1.00 32.16 487 TYR A O 1
ATOM 743 N N . LYS A 1 107 ? -7.472 -1.989 35.197 1.00 29.02 488 LYS A N 1
ATOM 744 C CA . LYS A 1 107 ? -6.911 -2.714 34.055 1.00 29.28 488 LYS A CA 1
ATOM 745 C C . LYS A 1 107 ? -6.969 -1.941 32.760 1.00 27.64 488 LYS A C 1
ATOM 746 O O . LYS A 1 107 ? -7.920 -1.197 32.528 1.00 26.96 488 LYS A O 1
ATOM 752 N N . GLN A 1 108 ? -5.983 -2.165 31.897 1.00 27.19 489 GLN A N 1
ATOM 753 C CA . GLN A 1 108 ? -5.998 -1.561 30.569 1.00 27.08 489 GLN A CA 1
ATOM 754 C C . GLN A 1 108 ? -6.773 -2.474 29.628 1.00 27.03 489 GLN A C 1
ATOM 755 O O . GLN A 1 108 ? -6.523 -3.682 29.589 1.00 27.93 489 GLN A O 1
ATOM 761 N N . TYR A 1 109 ? -7.717 -1.908 28.902 1.00 25.45 490 TYR A N 1
ATOM 762 C CA . TYR A 1 109 ? -8.494 -2.672 27.926 1.00 25.23 490 TYR A CA 1
ATOM 763 C C . TYR A 1 109 ? -8.092 -2.212 26.550 1.00 25.04 490 TYR A C 1
ATOM 764 O O . TYR A 1 109 ? -8.178 -1.031 26.242 1.00 24.95 490 TYR A O 1
ATOM 773 N N . GLU A 1 110 ? -7.635 -3.142 25.720 1.00 24.89 491 GLU A N 1
ATOM 774 C CA . GLU A 1 110 ? -7.232 -2.787 24.368 1.00 24.84 491 GLU A CA 1
ATOM 775 C C . GLU A 1 110 ? -8.450 -2.570 23.459 1.00 23.55 491 GLU A C 1
ATOM 776 O O . GLU A 1 110 ? -9.573 -2.981 23.780 1.00 23.39 491 GLU A O 1
ATOM 782 N N . ASP A 1 111 ? -8.208 -1.941 22.306 1.00 22.60 492 ASP A N 1
ATOM 783 C CA . ASP A 1 111 ? -9.196 -1.805 21.236 1.00 22.55 492 ASP A CA 1
ATOM 784 C C . ASP A 1 111 ? -10.479 -1.160 21.706 1.00 22.41 492 ASP A C 1
ATOM 785 O O . ASP A 1 111 ? -11.583 -1.617 21.394 1.00 21.77 492 ASP A O 1
ATOM 790 N N . MET A 1 112 ? -10.345 -0.067 22.453 1.00 22.20 493 MET A N 1
ATOM 791 C CA . MET A 1 112 ? -11.519 0.633 22.960 1.00 22.55 493 MET A CA 1
ATOM 792 C C . MET A 1 112 ? -11.859 1.889 22.184 1.00 22.30 493 MET A C 1
ATOM 793 O O . MET A 1 112 ? -13.019 2.300 22.174 1.00 22.34 493 MET A O 1
ATOM 798 N N . VAL A 1 113 ? -10.870 2.508 21.521 1.00 22.13 494 VAL A N 1
ATOM 799 C CA . VAL A 1 113 ? -11.092 3.762 20.808 1.00 23.20 494 VAL A CA 1
ATOM 800 C C . VAL A 1 113 ? -10.641 3.610 19.367 1.00 24.18 494 VAL A C 1
ATOM 801 O O . VAL A 1 113 ? -9.517 3.162 19.136 1.00 24.42 494 VAL A O 1
ATOM 805 N N . VAL A 1 114 ? -11.502 3.918 18.400 1.00 23.21 495 VAL A N 1
ATOM 806 C CA . VAL A 1 114 ? -11.121 3.817 16.997 1.00 24.17 495 VAL A CA 1
ATOM 807 C C . VAL A 1 114 ? -10.165 4.958 16.669 1.00 24.88 495 VAL A C 1
ATOM 808 O O . VAL A 1 114 ? -10.499 6.121 16.918 1.00 25.60 495 VAL A O 1
ATOM 812 N N . GLU A 1 115 ? -8.983 4.614 16.099 1.00 25.15 496 GLU A N 1
ATOM 813 C CA . GLU A 1 115 ? -7.965 5.582 15.650 1.00 26.01 496 GLU A CA 1
ATOM 814 C C . GLU A 1 115 ? -8.039 5.767 14.124 1.00 27.04 496 GLU A C 1
ATOM 815 O O . GLU A 1 115 ? -7.776 6.853 13.634 1.00 28.51 496 GLU A O 1
ATOM 821 N N . SER A 1 116 ? -8.426 4.732 13.381 1.00 25.65 497 SER A N 1
ATOM 822 C CA . SER A 1 116 ? -8.567 4.837 11.922 1.00 26.13 497 SER A CA 1
ATOM 823 C C . SER A 1 116 ? -9.614 3.851 11.422 1.00 25.44 497 SER A C 1
ATOM 824 O O . SER A 1 116 ? -9.844 2.816 12.047 1.00 25.43 497 SER A O 1
ATOM 827 N N . CYS A 1 117 ? -10.237 4.188 10.293 1.00 25.19 498 CYS A N 1
ATOM 828 C CA . CYS A 1 117 ? -11.225 3.348 9.618 1.00 24.63 498 CYS A CA 1
ATOM 829 C C . CYS A 1 117 ? -10.696 2.942 8.279 1.00 24.97 498 CYS A C 1
ATOM 830 O O . CYS A 1 117 ? -9.952 3.682 7.658 1.00 26.96 498 CYS A O 1
ATOM 833 N N . GLY A 1 118 ? -11.149 1.804 7.804 1.00 23.66 499 GLY A N 1
ATOM 834 C CA . GLY A 1 118 ? -10.755 1.324 6.485 1.00 23.16 499 GLY A CA 1
ATOM 835 C C . GLY A 1 118 ? -11.730 0.311 5.946 1.00 22.29 499 GLY A C 1
ATOM 836 O O . GLY A 1 118 ? -12.696 -0.072 6.617 1.00 22.45 499 GLY A O 1
ATOM 837 N N . CYS A 1 119 ? -11.468 -0.141 4.720 1.00 21.80 500 CYS A N 1
ATOM 838 C CA . CYS A 1 119 ? -12.371 -1.066 4.063 1.00 22.10 500 CYS A CA 1
ATOM 839 C C . CYS A 1 119 ? -11.800 -2.454 4.096 1.00 22.13 500 CYS A C 1
ATOM 840 O O . CYS A 1 119 ? -10.616 -2.653 3.759 1.00 22.17 500 CYS A O 1
ATOM 843 N N . ARG A 1 120 ? -12.629 -3.417 4.551 1.00 20.87 501 ARG A N 1
ATOM 844 C CA . ARG A 1 120 ? -12.172 -4.791 4.723 1.00 19.76 501 ARG A CA 1
ATOM 845 C C . ARG A 1 120 ? -13.164 -5.784 4.188 1.00 20.51 501 ARG A C 1
ATOM 846 O O . ARG A 1 120 ? -14.388 -5.495 4.188 1.00 21.78 501 ARG A O 1
ATOM 855 N N . PRO B 1 2 ? -18.121 -7.841 29.968 1.00 30.46 383 PRO B N 1
ATOM 856 C CA . PRO B 1 2 ? -18.145 -8.523 28.661 1.00 29.61 383 PRO B CA 1
ATOM 857 C C . PRO B 1 2 ? -16.978 -8.092 27.767 1.00 28.07 383 PRO B C 1
ATOM 858 O O . PRO B 1 2 ? -16.912 -8.457 26.586 1.00 27.33 383 PRO B O 1
ATOM 862 N N . LEU B 1 3 ? -16.048 -7.324 28.340 1.00 27.61 384 LEU B N 1
ATOM 863 C CA . LEU B 1 3 ? -14.800 -6.891 27.761 1.00 29.05 384 LEU B CA 1
ATOM 864 C C . LEU B 1 3 ? -13.694 -7.836 28.198 1.00 32.49 384 LEU B C 1
ATOM 865 O O . LEU B 1 3 ? -13.799 -8.490 29.248 1.00 34.16 384 LEU B O 1
ATOM 870 N N . ALA B 1 4 ? -12.608 -7.865 27.446 1.00 34.05 385 ALA B N 1
ATOM 871 C CA . ALA B 1 4 ? -11.479 -8.718 27.757 1.00 37.04 385 ALA B CA 1
ATOM 872 C C . ALA B 1 4 ? -10.195 -7.930 27.921 1.00 40.11 385 ALA B C 1
ATOM 873 O O . ALA B 1 4 ? -9.906 -7.015 27.143 1.00 39.88 385 ALA B O 1
ATOM 875 N N . THR B 1 5 ? -9.413 -8.294 28.935 1.00 42.50 386 THR B N 1
ATOM 876 C CA . THR B 1 5 ? -8.138 -7.638 29.180 1.00 45.27 386 THR B CA 1
ATOM 877 C C . THR B 1 5 ? -6.980 -8.505 28.668 1.00 46.80 386 THR B C 1
ATOM 878 O O . THR B 1 5 ? -7.168 -9.343 27.777 1.00 47.59 386 THR B O 1
ATOM 882 N N . LYS B 1 13 ? -32.053 -15.240 18.118 1.00 32.63 394 LYS B N 1
ATOM 883 C CA . LYS B 1 13 ? -30.878 -15.084 17.247 1.00 31.88 394 LYS B CA 1
ATOM 884 C C . LYS B 1 13 ? -31.163 -15.642 15.862 1.00 31.90 394 LYS B C 1
ATOM 885 O O . LYS B 1 13 ? -31.608 -16.788 15.739 1.00 33.17 394 LYS B O 1
ATOM 891 N N . ASN B 1 14 ? -30.865 -14.853 14.807 1.00 30.46 395 ASN B N 1
ATOM 892 C CA . ASN B 1 14 ? -31.064 -15.330 13.439 1.00 29.06 395 ASN B CA 1
ATOM 893 C C . ASN B 1 14 ? -29.809 -16.133 13.081 1.00 27.93 395 ASN B C 1
ATOM 894 O O . ASN B 1 14 ? -28.809 -15.563 12.661 1.00 27.37 395 ASN B O 1
ATOM 899 N N . LEU B 1 15 ? -29.858 -17.454 13.279 1.00 27.31 396 LEU B N 1
ATOM 900 C CA . LEU B 1 15 ? -28.704 -18.326 13.090 1.00 27.75 396 LEU B CA 1
ATOM 901 C C . LEU B 1 15 ? -28.287 -18.424 11.656 1.00 26.25 396 LEU B C 1
ATOM 902 O O . LEU B 1 15 ? -27.085 -18.524 11.390 1.00 25.33 396 LEU B O 1
ATOM 907 N N . LYS B 1 16 ? -29.263 -18.481 10.720 1.00 26.03 397 LYS B N 1
ATOM 908 C CA . LYS B 1 16 ? -28.901 -18.605 9.309 1.00 26.46 397 LYS B CA 1
ATOM 909 C C . LYS B 1 16 ? -28.215 -17.379 8.817 1.00 26.04 397 LYS B C 1
ATOM 910 O O . LYS B 1 16 ? -27.311 -17.499 7.997 1.00 26.72 397 LYS B O 1
ATOM 916 N N . ALA B 1 17 ? -28.653 -16.192 9.288 1.00 25.29 398 ALA B N 1
ATOM 917 C CA . ALA B 1 17 ? -28.066 -14.948 8.833 1.00 25.34 398 ALA B CA 1
ATOM 918 C C . ALA B 1 17 ? -26.842 -14.513 9.597 1.00 24.04 398 ALA B C 1
ATOM 919 O O . ALA B 1 17 ? -26.266 -13.498 9.234 1.00 23.93 398 ALA B O 1
ATOM 921 N N . GLU B 1 18 ? -26.410 -15.236 10.645 1.00 22.25 399 GLU B N 1
ATOM 922 C CA . GLU B 1 18 ? -25.235 -14.867 11.417 1.00 21.76 399 GLU B CA 1
ATOM 923 C C . GLU B 1 18 ? -24.008 -14.712 10.550 1.00 21.46 399 GLU B C 1
ATOM 924 O O . GLU B 1 18 ? -23.783 -15.520 9.648 1.00 21.29 399 GLU B O 1
ATOM 930 N N . CYS B 1 19 ? -23.192 -13.686 10.821 1.00 21.45 400 CYS B N 1
ATOM 931 C CA . CYS B 1 19 ? -21.920 -13.421 10.138 1.00 20.73 400 CYS B CA 1
ATOM 932 C C . CYS B 1 19 ? -21.138 -14.714 9.856 1.00 20.42 400 CYS B C 1
ATOM 933 O O . CYS B 1 19 ? -20.890 -15.484 10.795 1.00 20.51 400 CYS B O 1
ATOM 936 N N . SER B 1 20 ? -20.877 -14.992 8.574 1.00 18.68 401 SER B N 1
ATOM 937 C CA . SER B 1 20 ? -20.229 -16.236 8.189 1.00 18.99 401 SER B CA 1
ATOM 938 C C . SER B 1 20 ? -19.464 -16.094 6.909 1.00 19.23 401 SER B C 1
ATOM 939 O O . SER B 1 20 ? -19.646 -15.116 6.168 1.00 19.21 401 SER B O 1
ATOM 942 N N . ARG B 1 21 ? -18.625 -17.097 6.604 1.00 19.70 402 ARG B N 1
ATOM 943 C CA . ARG B 1 21 ? -17.832 -17.116 5.397 1.00 19.07 402 ARG B CA 1
ATOM 944 C C . ARG B 1 21 ? -18.617 -17.766 4.272 1.00 21.15 402 ARG B C 1
ATOM 945 O O . ARG B 1 21 ? -19.159 -18.854 4.448 1.00 23.66 402 ARG B O 1
ATOM 953 N N . LYS B 1 22 ? -18.712 -17.089 3.139 1.00 20.01 403 LYS B N 1
ATOM 954 C CA . LYS B 1 22 ? -19.451 -17.524 1.950 1.00 20.49 403 LYS B CA 1
ATOM 955 C C . LYS B 1 22 ? -18.531 -17.569 0.749 1.00 20.42 403 LYS B C 1
ATOM 956 O O . LYS B 1 22 ? -17.441 -17.007 0.759 1.00 20.03 403 LYS B O 1
ATOM 962 N N . ALA B 1 23 ? -18.983 -18.219 -0.323 1.00 20.82 404 ALA B N 1
ATOM 963 C CA . ALA B 1 23 ? -18.178 -18.334 -1.529 1.00 21.69 404 ALA B CA 1
ATOM 964 C C . ALA B 1 23 ? -18.004 -17.020 -2.255 1.00 21.88 404 ALA B C 1
ATOM 965 O O . ALA B 1 23 ? -18.919 -16.202 -2.301 1.00 23.06 404 ALA B O 1
ATOM 967 N N . LEU B 1 24 ? -16.832 -16.811 -2.828 1.00 20.43 405 LEU B N 1
ATOM 968 C CA . LEU B 1 24 ? -16.574 -15.685 -3.722 1.00 20.55 405 LEU B CA 1
ATOM 969 C C . LEU B 1 24 ? -15.604 -16.186 -4.755 1.00 21.26 405 LEU B C 1
ATOM 970 O O . LEU B 1 24 ? -14.414 -16.297 -4.487 1.00 22.61 405 LEU B O 1
ATOM 975 N N . HIS B 1 25 ? -16.109 -16.570 -5.938 1.00 20.34 406 HIS B N 1
ATOM 976 C CA . HIS B 1 25 ? -15.261 -17.156 -6.971 1.00 20.83 406 HIS B CA 1
ATOM 977 C C . HIS B 1 25 ? -14.699 -16.082 -7.857 1.00 21.47 406 HIS B C 1
ATOM 978 O O . HIS B 1 25 ? -15.431 -15.453 -8.612 1.00 23.82 406 HIS B O 1
ATOM 985 N N . VAL B 1 26 ? -13.401 -15.860 -7.769 1.00 20.99 407 VAL B N 1
ATOM 986 C CA . VAL B 1 26 ? -12.740 -14.805 -8.534 1.00 21.56 407 VAL B CA 1
ATOM 987 C C . VAL B 1 26 ? -12.286 -15.395 -9.828 1.00 22.08 407 VAL B C 1
ATOM 988 O O . VAL B 1 26 ? -11.479 -16.305 -9.801 1.00 23.30 407 VAL B O 1
ATOM 992 N N . ASN B 1 27 ? -12.799 -14.920 -10.953 1.00 22.07 408 ASN B N 1
ATOM 993 C CA . ASN B 1 27 ? -12.417 -15.467 -12.246 1.00 22.90 408 ASN B CA 1
ATOM 994 C C . ASN B 1 27 ? -11.598 -14.415 -12.990 1.00 23.54 408 ASN B C 1
ATOM 995 O O . ASN B 1 27 ? -12.101 -13.340 -13.344 1.00 24.36 408 ASN B O 1
ATOM 1000 N N . PHE B 1 28 ? -10.318 -14.711 -13.202 1.00 23.44 409 PHE B N 1
ATOM 1001 C CA . PHE B 1 28 ? -9.398 -13.755 -13.842 1.00 24.61 409 PHE B CA 1
ATOM 1002 C C . PHE B 1 28 ? -9.674 -13.550 -15.324 1.00 26.81 409 PHE B C 1
ATOM 1003 O O . PHE B 1 28 ? -9.330 -12.489 -15.851 1.00 26.78 409 PHE B O 1
ATOM 1011 N N A LYS B 1 29 ? -10.310 -14.531 -15.994 0.50 27.40 410 LYS B N 1
ATOM 1012 N N B LYS B 1 29 ? -10.310 -14.528 -16.009 0.50 27.25 410 LYS B N 1
ATOM 1013 C CA A LYS B 1 29 ? -10.678 -14.384 -17.406 0.50 28.96 410 LYS B CA 1
ATOM 1014 C CA B LYS B 1 29 ? -10.673 -14.321 -17.420 0.50 28.65 410 LYS B CA 1
ATOM 1015 C C A LYS B 1 29 ? -11.802 -13.345 -17.550 0.50 30.24 410 LYS B C 1
ATOM 1016 C C B LYS B 1 29 ? -11.753 -13.241 -17.494 0.50 29.75 410 LYS B C 1
ATOM 1017 O O A LYS B 1 29 ? -11.788 -12.564 -18.502 0.50 30.89 410 LYS B O 1
ATOM 1018 O O B LYS B 1 29 ? -11.649 -12.316 -18.307 0.50 29.71 410 LYS B O 1
ATOM 1029 N N . ASP B 1 30 ? -12.738 -13.288 -16.582 1.00 30.10 411 ASP B N 1
ATOM 1030 C CA . ASP B 1 30 ? -13.801 -12.281 -16.547 1.00 31.07 411 ASP B CA 1
ATOM 1031 C C . ASP B 1 30 ? -13.215 -10.880 -16.321 1.00 31.89 411 ASP B C 1
ATOM 1032 O O . ASP B 1 30 ? -13.767 -9.904 -16.811 1.00 33.54 411 ASP B O 1
ATOM 1037 N N . MET B 1 31 ? -12.125 -10.772 -15.560 1.00 30.97 412 MET B N 1
ATOM 1038 C CA . MET B 1 31 ? -11.468 -9.495 -15.316 1.00 31.20 412 MET B CA 1
ATOM 1039 C C . MET B 1 31 ? -10.567 -9.030 -16.485 1.00 31.27 412 MET B C 1
ATOM 1040 O O . MET B 1 31 ? -10.120 -7.883 -16.477 1.00 32.11 412 MET B O 1
ATOM 1045 N N . GLY B 1 32 ? -10.303 -9.899 -17.451 1.00 30.19 413 GLY B N 1
ATOM 1046 C CA . GLY B 1 32 ? -9.400 -9.612 -18.558 1.00 29.59 413 GLY B CA 1
ATOM 1047 C C . GLY B 1 32 ? -7.943 -9.745 -18.143 1.00 28.41 413 GLY B C 1
ATOM 1048 O O . GLY B 1 32 ? -7.053 -9.171 -18.768 1.00 28.90 413 GLY B O 1
ATOM 1049 N N . TRP B 1 33 ? -7.671 -10.533 -17.088 1.00 25.45 414 TRP B N 1
ATOM 1050 C CA . TRP B 1 33 ? -6.309 -10.693 -16.583 1.00 24.95 414 TRP B CA 1
ATOM 1051 C C . TRP B 1 33 ? -5.633 -12.000 -17.017 1.00 24.83 414 TRP B C 1
ATOM 1052 O O . TRP B 1 33 ? -4.519 -12.288 -16.578 1.00 24.46 414 TRP B O 1
ATOM 1063 N N . ASP B 1 34 ? -6.282 -12.762 -17.882 1.00 24.26 415 ASP B N 1
ATOM 1064 C CA . ASP B 1 34 ? -5.785 -14.048 -18.313 1.00 25.74 415 ASP B CA 1
ATOM 1065 C C . ASP B 1 34 ? -4.741 -14.044 -19.408 1.00 26.30 415 ASP B C 1
ATOM 1066 O O . ASP B 1 34 ? -4.276 -15.131 -19.792 1.00 27.05 415 ASP B O 1
ATOM 1071 N N . ASP B 1 35 ? -4.361 -12.872 -19.932 1.00 25.15 416 ASP B N 1
ATOM 1072 C CA . ASP B 1 35 ? -3.195 -12.835 -20.806 1.00 25.14 416 ASP B CA 1
ATOM 1073 C C . ASP B 1 35 ? -1.945 -12.383 -19.996 1.00 25.89 416 ASP B C 1
ATOM 1074 O O . ASP B 1 35 ? -0.909 -12.075 -20.573 1.00 28.12 416 ASP B O 1
ATOM 1079 N N . TRP B 1 36 ? -2.038 -12.405 -18.654 1.00 24.70 417 TRP B N 1
ATOM 1080 C CA . TRP B 1 36 ? -1.033 -11.988 -17.697 1.00 24.20 417 TRP B CA 1
ATOM 1081 C C . TRP B 1 36 ? -0.878 -13.134 -16.691 1.00 23.57 417 TRP B C 1
ATOM 1082 O O . TRP B 1 36 ? 0.207 -13.698 -16.573 1.00 24.17 417 TRP B O 1
ATOM 1093 N N . ILE B 1 37 ? -1.973 -13.492 -16.015 1.00 22.23 418 ILE B N 1
ATOM 1094 C CA . ILE B 1 37 ? -1.974 -14.592 -15.063 1.00 21.56 418 ILE B CA 1
ATOM 1095 C C . ILE B 1 37 ? -2.137 -15.902 -15.821 1.00 23.16 418 ILE B C 1
ATOM 1096 O O . ILE B 1 37 ? -3.077 -16.074 -16.591 1.00 24.68 418 ILE B O 1
ATOM 1101 N N A ILE B 1 38 ? -1.208 -16.843 -15.592 0.50 23.13 419 ILE B N 1
ATOM 1102 N N B ILE B 1 38 ? -1.206 -16.831 -15.573 0.50 22.91 419 ILE B N 1
ATOM 1103 C CA A ILE B 1 38 ? -1.293 -18.168 -16.200 0.50 23.74 419 ILE B CA 1
ATOM 1104 C CA B ILE B 1 38 ? -1.202 -18.167 -16.153 0.50 23.34 419 ILE B CA 1
ATOM 1105 C C A ILE B 1 38 ? -2.222 -19.023 -15.342 0.50 23.37 419 ILE B C 1
ATOM 1106 C C B ILE B 1 38 ? -2.124 -19.069 -15.345 0.50 23.13 419 ILE B C 1
ATOM 1107 O O A ILE B 1 38 ? -3.099 -19.709 -15.866 0.50 23.72 419 ILE B O 1
ATOM 1108 O O B ILE B 1 38 ? -2.905 -19.829 -15.911 0.50 23.28 419 ILE B O 1
ATOM 1117 N N . ALA B 1 39 ? -2.023 -18.999 -14.016 1.00 22.15 420 ALA B N 1
ATOM 1118 C CA . ALA B 1 39 ? -2.801 -19.829 -13.115 1.00 22.24 420 ALA B CA 1
ATOM 1119 C C . ALA B 1 39 ? -2.770 -19.216 -11.726 1.00 23.09 420 ALA B C 1
ATOM 1120 O O . ALA B 1 39 ? -1.814 -18.539 -11.383 1.00 22.96 420 ALA B O 1
ATOM 1122 N N . PRO B 1 40 ? -3.756 -19.509 -10.876 1.00 23.75 421 PRO B N 1
ATOM 1123 C CA . PRO B 1 40 ? -5.018 -20.164 -11.218 1.00 24.21 421 PRO B CA 1
ATOM 1124 C C . PRO B 1 40 ? -5.857 -19.184 -12.025 1.00 25.08 421 PRO B C 1
ATOM 1125 O O . PRO B 1 40 ? -5.725 -17.957 -11.839 1.00 27.28 421 PRO B O 1
ATOM 1129 N N . LEU B 1 41 ? -6.721 -19.694 -12.896 1.00 23.40 422 LEU B N 1
ATOM 1130 C CA . LEU B 1 41 ? -7.589 -18.825 -13.684 1.00 24.69 422 LEU B CA 1
ATOM 1131 C C . LEU B 1 41 ? -8.831 -18.443 -12.879 1.00 22.79 422 LEU B C 1
ATOM 1132 O O . LEU B 1 41 ? -9.498 -17.464 -13.177 1.00 23.81 422 LEU B O 1
ATOM 1137 N N . GLU B 1 42 ? -9.149 -19.261 -11.884 1.00 20.49 423 GLU B N 1
ATOM 1138 C CA . GLU B 1 42 ? -10.244 -18.991 -10.964 1.00 20.50 423 GLU B CA 1
ATOM 1139 C C . GLU B 1 42 ? -9.806 -19.474 -9.588 1.00 20.41 423 GLU B C 1
ATOM 1140 O O . GLU B 1 42 ? -9.108 -20.468 -9.478 1.00 20.14 423 GLU B O 1
ATOM 1146 N N . TYR B 1 43 ? -10.196 -18.758 -8.542 1.00 20.02 424 TYR B N 1
ATOM 1147 C CA . TYR B 1 43 ? -9.854 -19.176 -7.190 1.00 20.61 424 TYR B CA 1
ATOM 1148 C C . TYR B 1 43 ? -10.956 -18.799 -6.207 1.00 20.04 424 TYR B C 1
ATOM 1149 O O . TYR B 1 43 ? -11.773 -17.931 -6.483 1.00 20.35 424 TYR B O 1
ATOM 1158 N N . GLU B 1 44 ? -10.993 -19.496 -5.080 1.00 19.95 425 GLU B N 1
ATOM 1159 C CA . GLU B 1 44 ? -11.994 -19.233 -4.063 1.00 20.43 425 GLU B CA 1
ATOM 1160 C C . GLU B 1 44 ? -11.451 -18.243 -3.045 1.00 21.26 425 GLU B C 1
ATOM 1161 O O . GLU B 1 44 ? -10.656 -18.598 -2.193 1.00 22.42 425 GLU B O 1
ATOM 1167 N N . ALA B 1 45 ? -11.792 -16.979 -3.229 1.00 20.08 426 ALA B N 1
ATOM 1168 C CA . ALA B 1 45 ? -11.399 -15.927 -2.307 1.00 19.95 426 ALA B CA 1
ATOM 1169 C C . ALA B 1 45 ? -12.139 -15.907 -0.981 1.00 19.40 426 ALA B C 1
ATOM 1170 O O . ALA B 1 45 ? -11.609 -15.433 0.016 1.00 19.17 426 ALA B O 1
ATOM 1172 N N . PHE B 1 46 ? -13.446 -16.186 -1.080 1.00 18.68 427 PHE B N 1
ATOM 1173 C CA . PHE B 1 46 ? -14.492 -16.161 -0.028 1.00 18.75 427 PHE B CA 1
ATOM 1174 C C . PHE B 1 46 ? -14.907 -14.700 0.264 1.00 18.33 427 PHE B C 1
ATOM 1175 O O . PHE B 1 46 ? -14.303 -13.734 -0.187 1.00 17.97 427 PHE B O 1
ATOM 1183 N N . HIS B 1 47 ? -15.958 -14.545 1.042 1.00 18.49 428 HIS B N 1
ATOM 1184 C CA . HIS B 1 47 ? -16.369 -13.225 1.513 1.00 18.88 428 HIS B CA 1
ATOM 1185 C C . HIS B 1 47 ? -17.113 -13.421 2.821 1.00 19.75 428 HIS B C 1
ATOM 1186 O O . HIS B 1 47 ? -17.580 -14.511 3.115 1.00 19.49 428 HIS B O 1
ATOM 1193 N N . CYS B 1 48 ? -17.182 -12.373 3.623 1.00 18.82 429 CYS B N 1
ATOM 1194 C CA . CYS B 1 48 ? -17.856 -12.463 4.903 1.00 18.65 429 CYS B CA 1
ATOM 1195 C C . CYS B 1 48 ? -19.166 -11.696 4.864 1.00 19.71 429 CYS B C 1
ATOM 1196 O O . CYS B 1 48 ? -19.189 -10.562 4.419 1.00 21.18 429 CYS B O 1
ATOM 1199 N N A GLU B 1 49 ? -20.195 -12.311 5.269 0.50 19.60 430 GLU B N 1
ATOM 1200 N N B GLU B 1 49 ? -20.215 -12.303 5.249 0.50 19.73 430 GLU B N 1
ATOM 1201 C CA A GLU B 1 49 ? -21.493 -11.676 5.193 0.50 20.54 430 GLU B CA 1
ATOM 1202 C CA B GLU B 1 49 ? -21.495 -11.605 5.214 0.50 20.78 430 GLU B CA 1
ATOM 1203 C C A GLU B 1 49 ? -22.391 -12.144 6.310 0.50 20.98 430 GLU B C 1
ATOM 1204 C C B GLU B 1 49 ? -22.422 -12.133 6.270 0.50 21.12 430 GLU B C 1
ATOM 1205 O O A GLU B 1 49 ? -22.376 -13.328 6.642 0.50 20.34 430 GLU B O 1
ATOM 1206 O O B GLU B 1 49 ? -22.432 -13.331 6.548 0.50 20.50 430 GLU B O 1
ATOM 1217 N N . GLY B 1 50 ? -23.205 -11.241 6.840 1.00 21.00 431 GLY B N 1
ATOM 1218 C CA . GLY B 1 50 ? -24.192 -11.628 7.816 1.00 21.84 431 GLY B CA 1
ATOM 1219 C C . GLY B 1 50 ? -24.304 -10.682 8.969 1.00 22.35 431 GLY B C 1
ATOM 1220 O O . GLY B 1 50 ? -23.555 -9.712 9.071 1.00 23.60 431 GLY B O 1
ATOM 1221 N N . LEU B 1 51 ? -25.208 -11.003 9.870 1.00 21.13 432 LEU B N 1
ATOM 1222 C CA . LEU B 1 51 ? -25.499 -10.174 11.019 1.00 21.25 432 LEU B CA 1
ATOM 1223 C C . LEU B 1 51 ? -24.501 -10.312 12.132 1.00 21.03 432 LEU B C 1
ATOM 1224 O O . LEU B 1 51 ? -23.991 -11.407 12.412 1.00 20.25 432 LEU B O 1
ATOM 1229 N N . CYS B 1 52 ? -24.299 -9.204 12.837 1.00 21.27 433 CYS B N 1
ATOM 1230 C CA . CYS B 1 52 ? -23.504 -9.126 14.049 1.00 22.32 433 CYS B CA 1
ATOM 1231 C C . CYS B 1 52 ? -24.492 -8.737 15.111 1.00 24.01 433 CYS B C 1
ATOM 1232 O O . CYS B 1 52 ? -24.666 -7.560 15.405 1.00 24.42 433 CYS B O 1
ATOM 1235 N N . GLU B 1 53 ? -25.209 -9.753 15.604 1.00 23.91 434 GLU B N 1
ATOM 1236 C CA . GLU B 1 53 ? -26.365 -9.656 16.480 1.00 25.46 434 GLU B CA 1
ATOM 1237 C C . GLU B 1 53 ? -26.049 -9.898 17.948 1.00 25.71 434 GLU B C 1
ATOM 1238 O O . GLU B 1 53 ? -25.438 -10.902 18.301 1.00 25.83 434 GLU B O 1
ATOM 1244 N N . PHE B 1 54 ? -26.473 -8.968 18.805 1.00 25.86 435 PHE B N 1
ATOM 1245 C CA . PHE B 1 54 ? -26.249 -9.092 20.237 1.00 27.25 435 PHE B CA 1
ATOM 1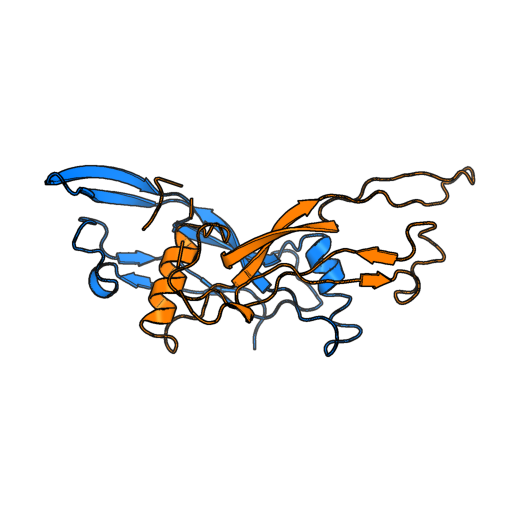246 C C . PHE B 1 54 ? -27.022 -10.291 20.781 1.00 28.34 435 PHE B C 1
ATOM 1247 O O . PHE B 1 54 ? -28.201 -10.428 20.455 1.00 28.71 435 PHE B O 1
ATOM 1255 N N . PRO B 1 55 ? -26.426 -11.132 21.645 1.00 28.97 436 PRO B N 1
ATOM 1256 C CA . PRO B 1 55 ? -25.023 -11.158 22.078 1.00 28.51 436 PRO B CA 1
ATOM 1257 C C . PRO B 1 55 ? -24.168 -11.937 21.064 1.00 27.47 436 PRO B C 1
ATOM 1258 O O . PRO B 1 55 ? -24.548 -13.014 20.606 1.00 27.92 436 PRO B O 1
ATOM 1262 N N . LEU B 1 56 ? -23.025 -11.382 20.692 1.00 26.68 437 LEU B N 1
ATOM 1263 C CA . LEU B 1 56 ? -22.159 -11.973 19.666 1.00 26.31 437 LEU B CA 1
ATOM 1264 C C . LEU B 1 56 ? -21.550 -13.289 20.099 1.00 26.81 437 LEU B C 1
ATOM 1265 O O . LEU B 1 56 ? -21.027 -13.366 21.220 1.00 27.84 437 LEU B O 1
ATOM 1270 N N . ARG B 1 57 ? -21.628 -14.321 19.252 1.00 24.81 438 ARG B N 1
ATOM 1271 C CA . ARG B 1 57 ? -21.001 -15.592 19.595 1.00 24.75 438 ARG B CA 1
ATOM 1272 C C . ARG B 1 57 ? -19.467 -15.481 19.573 1.00 25.57 438 ARG B C 1
ATOM 1273 O O . ARG B 1 57 ? -18.892 -14.688 18.819 1.00 25.09 438 ARG B O 1
ATOM 1281 N N A SER B 1 58 ? -18.819 -16.258 20.445 0.50 25.73 439 SER B N 1
ATOM 1282 N N B SER B 1 58 ? -18.811 -16.258 20.438 0.50 25.73 439 SER B N 1
ATOM 1283 C CA A SER B 1 58 ? -17.376 -16.282 20.661 0.50 26.40 439 SER B CA 1
ATOM 1284 C CA B SER B 1 58 ? -17.364 -16.250 20.635 0.50 26.41 439 SER B CA 1
ATOM 1285 C C A SER B 1 58 ? -16.521 -16.358 19.405 0.50 25.63 439 SER B C 1
ATOM 1286 C C B SER B 1 58 ? -16.514 -16.349 19.393 0.50 25.61 439 SER B C 1
ATOM 1287 O O A SER B 1 58 ? -15.503 -15.672 19.317 0.50 25.24 439 SER B O 1
ATOM 1288 O O B SER B 1 58 ? -15.491 -15.669 19.300 0.50 25.22 439 SER B O 1
ATOM 1293 N N . HIS B 1 59 ? -16.917 -17.193 18.443 1.00 24.55 440 HIS B N 1
ATOM 1294 C CA . HIS B 1 59 ? -16.141 -17.368 17.227 1.00 23.55 440 HIS B CA 1
ATOM 1295 C C . HIS B 1 59 ? -16.079 -16.130 16.330 1.00 22.20 440 HIS B C 1
ATOM 1296 O O . HIS B 1 59 ? -15.212 -16.068 15.459 1.00 22.61 440 HIS B O 1
ATOM 1303 N N . LEU B 1 60 ? -16.975 -15.128 16.586 1.00 21.11 441 LEU B N 1
ATOM 1304 C CA . LEU B 1 60 ? -16.926 -13.878 15.826 1.00 21.17 441 LEU B CA 1
ATOM 1305 C C . LEU B 1 60 ? -15.835 -12.951 16.370 1.00 21.03 441 LEU B C 1
ATOM 1306 O O . LEU B 1 60 ? -15.606 -11.895 15.799 1.00 20.63 441 LEU B O 1
ATOM 1311 N N . GLU B 1 61 ? -15.157 -13.326 17.490 1.00 20.78 442 GLU B N 1
ATOM 1312 C CA . GLU B 1 61 ? -14.000 -12.670 18.068 1.00 21.81 442 GLU B CA 1
ATOM 1313 C C . GLU B 1 61 ? -14.080 -11.156 18.026 1.00 22.37 442 GLU B C 1
ATOM 1314 O O . GLU B 1 61 ? -13.200 -10.505 17.471 1.00 24.02 442 GLU B O 1
ATOM 1320 N N . PRO B 1 62 ? -15.162 -10.580 18.578 1.00 21.41 443 PRO B N 1
ATOM 1321 C CA . PRO B 1 62 ? -15.287 -9.139 18.538 1.00 21.07 443 PRO B CA 1
ATOM 1322 C C . PRO B 1 62 ? -14.166 -8.471 19.307 1.00 21.26 443 PRO B C 1
ATOM 1323 O O . PRO B 1 62 ? -13.682 -8.973 20.337 1.00 21.92 443 PRO B O 1
ATOM 1327 N N . THR B 1 63 ? -13.767 -7.291 18.823 1.00 19.44 444 THR B N 1
ATOM 1328 C CA . THR B 1 63 ? -12.873 -6.444 19.617 1.00 19.80 444 THR B CA 1
ATOM 1329 C C . THR B 1 63 ? -13.713 -5.905 20.792 1.00 19.81 444 THR B C 1
ATOM 1330 O O . THR B 1 63 ? -14.961 -5.929 20.739 1.00 19.62 444 THR B O 1
ATOM 1334 N N . ASN B 1 64 ? -13.061 -5.341 21.820 1.00 19.66 445 ASN B N 1
ATOM 1335 C CA . ASN B 1 64 ? -13.807 -4.693 22.902 1.00 19.96 445 ASN B CA 1
ATOM 1336 C C . ASN B 1 64 ? -14.718 -3.583 22.346 1.00 19.54 445 ASN B C 1
ATOM 1337 O O . ASN B 1 64 ? -15.892 -3.494 22.695 1.00 19.89 445 ASN B O 1
ATOM 1342 N N . HIS B 1 65 ? -14.204 -2.845 21.345 1.00 18.95 446 HIS B N 1
ATOM 1343 C CA . HIS B 1 65 ? -15.003 -1.801 20.709 1.00 18.80 446 HIS B CA 1
ATOM 1344 C C . HIS B 1 65 ? -16.256 -2.383 20.065 1.00 18.60 446 HIS B C 1
ATOM 1345 O O . HIS B 1 65 ? -17.339 -1.819 20.197 1.00 19.90 446 HIS B O 1
ATOM 1352 N N . ALA B 1 66 ? -16.110 -3.519 19.353 1.00 18.40 447 ALA B N 1
ATOM 1353 C CA . ALA B 1 66 ? -17.262 -4.136 18.723 1.00 18.65 447 ALA B CA 1
ATOM 1354 C C . ALA B 1 66 ? -18.267 -4.668 19.719 1.00 19.27 447 ALA B C 1
ATOM 1355 O O . ALA B 1 66 ? -19.463 -4.578 19.455 1.00 19.77 447 ALA B O 1
ATOM 1357 N N . VAL B 1 67 ? -17.832 -5.137 20.899 1.00 19.49 448 VAL B N 1
ATOM 1358 C CA . VAL B 1 67 ? -18.795 -5.570 21.922 1.00 20.51 448 VAL B CA 1
ATOM 1359 C C . VAL B 1 67 ? -19.641 -4.364 22.357 1.00 19.99 448 VAL B C 1
ATOM 1360 O O . VAL B 1 67 ? -20.878 -4.431 22.414 1.00 21.03 448 VAL B O 1
ATOM 1364 N N . ILE B 1 68 ? -18.962 -3.232 22.609 1.00 19.96 449 ILE B N 1
ATOM 1365 C CA . ILE B 1 68 ? -19.656 -2.036 23.055 1.00 20.25 449 ILE B CA 1
ATOM 1366 C C . ILE B 1 68 ? -20.604 -1.518 21.991 1.00 20.02 449 ILE B C 1
ATOM 1367 O O . ILE B 1 68 ? -21.772 -1.221 22.280 1.00 20.81 449 ILE B O 1
ATOM 1372 N N . GLN B 1 69 ? -20.128 -1.425 20.737 1.00 19.85 450 GLN B N 1
ATOM 1373 C CA . GLN B 1 69 ? -20.973 -0.907 19.673 1.00 20.25 450 GLN B CA 1
ATOM 1374 C C . GLN B 1 69 ? -22.168 -1.816 19.418 1.00 20.70 450 GLN B C 1
ATOM 1375 O O . GLN B 1 69 ? -23.262 -1.334 19.155 1.00 21.09 450 GLN B O 1
ATOM 1381 N N . THR B 1 70 ? -21.968 -3.147 19.515 1.00 20.09 451 THR B N 1
ATOM 1382 C CA . THR B 1 70 ? -23.069 -4.087 19.311 1.00 21.63 451 THR B CA 1
ATOM 1383 C C . THR B 1 70 ? -24.158 -3.884 20.334 1.00 23.21 451 THR B C 1
ATOM 1384 O O . THR B 1 70 ? -25.346 -3.881 19.996 1.00 24.47 451 THR B O 1
ATOM 1388 N N . LEU B 1 71 ? -23.754 -3.687 21.586 1.00 23.12 452 LEU B N 1
ATOM 1389 C CA . LEU B 1 71 ? -24.724 -3.456 22.639 1.00 23.88 452 LEU B CA 1
ATOM 1390 C C . LEU B 1 71 ? -25.449 -2.141 22.440 1.00 24.69 452 LEU B C 1
ATOM 1391 O O . LEU B 1 71 ? -26.669 -2.100 22.545 1.00 25.47 452 LEU B O 1
ATOM 1396 N N . MET B 1 72 ? -24.726 -1.077 22.110 1.00 24.20 453 MET B N 1
ATOM 1397 C CA . MET B 1 72 ? -25.347 0.224 21.870 1.00 24.92 453 MET B CA 1
ATOM 1398 C C . MET B 1 72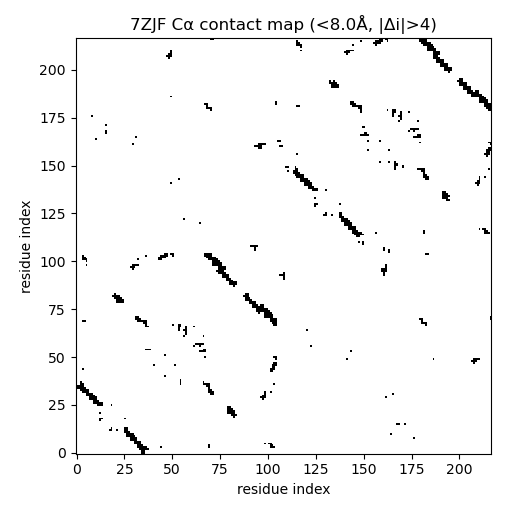 ? -26.352 0.174 20.729 1.00 26.79 453 MET B C 1
ATOM 1399 O O . MET B 1 72 ? -27.443 0.737 20.841 1.00 27.71 453 MET B O 1
ATOM 1404 N N . ASN B 1 73 ? -26.008 -0.535 19.651 1.00 26.46 454 ASN B N 1
ATOM 1405 C CA . ASN B 1 73 ? -26.937 -0.672 18.530 1.00 27.08 454 ASN B CA 1
ATOM 1406 C C . ASN B 1 73 ? -28.168 -1.478 18.955 1.00 28.96 454 ASN B C 1
ATOM 1407 O O . ASN B 1 73 ? -29.267 -1.183 18.485 1.00 30.08 454 ASN B O 1
ATOM 1412 N N . SER B 1 74 ? -27.988 -2.508 19.793 1.00 28.96 455 SER B N 1
ATOM 1413 C CA . SER B 1 74 ? -29.116 -3.319 20.253 1.00 31.06 455 SER B CA 1
ATOM 1414 C C . SER B 1 74 ? -30.076 -2.476 21.091 1.00 33.06 455 SER B C 1
ATOM 1415 O O . SER B 1 74 ? -31.291 -2.612 20.958 1.00 33.87 455 SER B O 1
ATOM 1418 N N . MET B 1 75 ? -29.531 -1.603 21.938 1.00 33.53 456 MET B N 1
ATOM 1419 C CA . MET B 1 75 ? -30.356 -0.764 22.803 1.00 35.58 456 MET B CA 1
ATOM 1420 C C . MET B 1 75 ? -31.050 0.349 22.054 1.00 37.65 456 MET B C 1
ATOM 1421 O O . MET B 1 75 ? -32.189 0.685 22.379 1.00 38.16 456 MET B O 1
ATOM 1426 N N . ASP B 1 76 ? -30.382 0.914 21.045 1.00 38.23 457 ASP B N 1
ATOM 1427 C CA . ASP B 1 76 ? -30.965 1.987 20.244 1.00 39.60 457 ASP B CA 1
ATOM 1428 C C . ASP B 1 76 ? -30.388 1.950 18.839 1.00 39.80 457 ASP B C 1
ATOM 1429 O O . ASP B 1 76 ? -29.400 2.629 18.561 1.00 39.49 457 ASP B O 1
ATOM 1434 N N . PRO B 1 77 ? -31.025 1.192 17.930 1.00 40.44 458 PRO B N 1
ATOM 1435 C CA . PRO B 1 77 ? -30.494 1.093 16.561 1.00 40.96 458 PRO B CA 1
ATOM 1436 C C . PRO B 1 77 ? -30.569 2.378 15.757 1.00 41.67 458 PRO B C 1
ATOM 1437 O O . PRO B 1 77 ? -29.773 2.556 14.836 1.00 42.18 458 PRO B O 1
ATOM 1441 N N . GLU B 1 78 ? -31.486 3.288 16.117 1.00 41.77 459 GLU B N 1
ATOM 1442 C CA . GLU B 1 78 ? -31.560 4.575 15.434 1.00 42.00 459 GLU B CA 1
ATOM 1443 C C . GLU B 1 78 ? -30.368 5.496 15.800 1.00 40.41 459 GLU B C 1
ATOM 1444 O O . GLU B 1 78 ? -30.030 6.386 15.020 1.00 41.65 459 GLU B O 1
ATOM 1450 N N A SER B 1 79 ? -29.735 5.280 16.969 0.50 39.07 460 SER B N 1
ATOM 1451 N N B SER B 1 79 ? -29.737 5.278 16.956 0.50 39.04 460 SER B N 1
ATOM 1452 C CA A SER B 1 79 ? -28.628 6.114 17.438 0.50 38.22 460 SER B CA 1
ATOM 1453 C CA B SER B 1 79 ? -28.622 6.106 17.384 0.50 38.14 460 SER B CA 1
ATOM 1454 C C A SER B 1 79 ? -27.228 5.560 17.157 0.50 36.72 460 SER B C 1
ATOM 1455 C C B SER B 1 79 ? -27.266 5.544 16.976 0.50 36.66 460 SER B C 1
ATOM 1456 O O A SER B 1 79 ? -26.291 6.342 16.989 0.50 36.99 460 SER B O 1
ATOM 1457 O O B SER B 1 79 ? -26.403 6.299 16.527 0.50 36.87 460 SER B O 1
ATOM 1462 N N . THR B 1 80 ? -27.064 4.229 17.141 1.00 34.80 461 THR B N 1
ATOM 1463 C CA . THR B 1 80 ? -25.759 3.622 16.862 1.00 31.55 461 THR B CA 1
ATOM 1464 C C . THR B 1 80 ? -25.908 2.535 15.817 1.00 29.47 461 THR B C 1
ATOM 1465 O O . THR B 1 80 ? -26.720 1.652 16.022 1.00 30.09 461 THR B O 1
ATOM 1469 N N . PRO B 1 81 ? -25.108 2.551 14.740 1.00 27.82 462 PRO B N 1
ATOM 1470 C CA . PRO B 1 81 ? -25.215 1.490 13.717 1.00 27.06 462 PRO B CA 1
ATOM 1471 C C . PRO B 1 81 ? -24.543 0.194 14.156 1.00 26.16 462 PRO B C 1
ATOM 1472 O O . PRO B 1 81 ? -23.734 0.182 15.083 1.00 25.83 462 PRO B O 1
ATOM 1476 N N . PRO B 1 82 ? -24.880 -0.928 13.495 1.00 25.38 463 PRO B N 1
ATOM 1477 C CA . PRO B 1 82 ? -24.288 -2.204 13.903 1.00 24.65 463 PRO B CA 1
ATOM 1478 C C . PRO B 1 82 ? -22.843 -2.358 13.530 1.00 23.14 463 PRO B C 1
ATOM 1479 O O . PRO B 1 82 ? -22.350 -1.644 12.657 1.00 23.49 463 PRO B O 1
ATOM 1483 N N . THR B 1 83 ? -22.185 -3.329 14.181 1.00 21.66 464 THR B N 1
ATOM 1484 C CA . THR B 1 83 ? -20.826 -3.707 13.794 1.00 20.30 464 THR B CA 1
ATOM 1485 C C . THR B 1 83 ? -20.950 -4.518 12.502 1.00 20.37 464 THR B C 1
ATOM 1486 O O . THR B 1 83 ? -22.065 -4.904 12.095 1.00 21.72 464 THR B O 1
ATOM 1490 N N . CYS B 1 84 ? -19.827 -4.752 11.861 1.00 19.23 465 CYS B N 1
ATOM 1491 C CA . CYS B 1 84 ? -19.812 -5.359 10.560 1.00 19.29 465 CYS B CA 1
ATOM 1492 C C . CYS B 1 84 ? -19.098 -6.662 10.482 1.00 18.73 465 CYS B C 1
ATOM 1493 O O . CYS B 1 84 ? -18.047 -6.837 11.093 1.00 20.14 465 CYS B O 1
ATOM 1496 N N . CYS B 1 85 ? -19.618 -7.541 9.630 1.00 18.38 466 CYS B N 1
ATOM 1497 C CA . CYS B 1 85 ? -19.054 -8.852 9.391 1.00 19.33 466 CYS B CA 1
ATOM 1498 C C . CYS B 1 85 ? -17.963 -8.725 8.336 1.00 18.78 466 CYS B C 1
ATOM 1499 O O . CYS B 1 85 ? -18.253 -8.390 7.181 1.00 20.31 466 CYS B O 1
ATOM 1502 N N . VAL B 1 86 ? -16.720 -8.940 8.720 1.00 18.66 467 VAL B N 1
ATOM 1503 C CA . VAL B 1 86 ? -15.583 -8.770 7.833 1.00 18.85 467 VAL B CA 1
ATOM 1504 C C . VAL B 1 86 ? -14.568 -9.865 8.000 1.00 18.11 467 VAL B C 1
ATOM 1505 O O . VAL B 1 86 ? -14.533 -10.563 9.033 1.00 17.19 467 VAL B O 1
ATOM 1509 N N . PRO B 1 87 ? -13.656 -10.008 7.024 1.00 17.71 468 PRO B N 1
ATOM 1510 C CA . PRO B 1 87 ? -12.557 -10.961 7.193 1.00 18.08 468 PRO B CA 1
ATOM 1511 C C . PRO B 1 87 ? -11.649 -10.512 8.326 1.00 19.00 468 PRO B C 1
ATOM 1512 O O . PRO B 1 87 ? -11.260 -9.338 8.399 1.00 19.64 468 PRO B O 1
ATOM 1516 N N . THR B 1 88 ? -11.358 -11.434 9.232 1.00 18.79 469 THR B N 1
ATOM 1517 C CA . THR B 1 88 ? -10.480 -11.131 10.362 1.00 19.30 469 THR B CA 1
ATOM 1518 C C . THR B 1 88 ? -9.097 -11.754 10.215 1.00 20.92 469 THR B C 1
ATOM 1519 O O . THR B 1 88 ? -8.175 -11.356 10.925 1.00 22.27 469 THR B O 1
ATOM 1523 N N . ARG B 1 89 ? -8.937 -12.733 9.299 1.00 19.93 470 ARG B N 1
ATOM 1524 C CA . ARG B 1 89 ? -7.660 -13.341 8.986 1.00 20.35 470 ARG B CA 1
ATOM 1525 C C . ARG B 1 89 ? -7.734 -13.649 7.504 1.00 20.66 470 ARG B C 1
ATOM 1526 O O . ARG B 1 89 ? -8.768 -14.110 7.020 1.00 19.97 470 ARG B O 1
ATOM 1534 N N . LEU B 1 90 ? -6.630 -13.409 6.805 1.00 20.08 471 LEU B N 1
ATOM 1535 C CA . LEU B 1 90 ? -6.524 -13.676 5.370 1.00 20.31 471 LEU B CA 1
ATOM 1536 C C . LEU B 1 90 ? -5.268 -14.495 5.107 1.00 21.93 471 LEU B C 1
ATOM 1537 O O . LEU B 1 90 ? -4.303 -14.455 5.880 1.00 23.48 471 LEU B O 1
ATOM 1542 N N . SER B 1 91 ? -5.269 -15.245 4.001 1.00 21.04 472 SER B N 1
ATOM 1543 C CA . SER B 1 91 ? -4.130 -16.077 3.638 1.00 21.25 472 SER B CA 1
ATOM 1544 C C . SER B 1 91 ? -3.737 -15.814 2.188 1.00 21.76 472 SER B C 1
ATOM 1545 O O . SER B 1 91 ? -4.522 -15.256 1.412 1.00 21.23 472 SER B O 1
ATOM 1548 N N . PRO B 1 92 ? -2.493 -16.178 1.823 1.00 22.87 473 PRO B N 1
ATOM 1549 C CA . PRO B 1 92 ? -2.028 -15.922 0.468 1.00 23.31 473 PRO B CA 1
ATOM 1550 C C . PRO B 1 92 ? -2.388 -17.024 -0.522 1.00 23.39 473 PRO B C 1
ATOM 1551 O O . PRO B 1 92 ? -2.777 -18.133 -0.136 1.0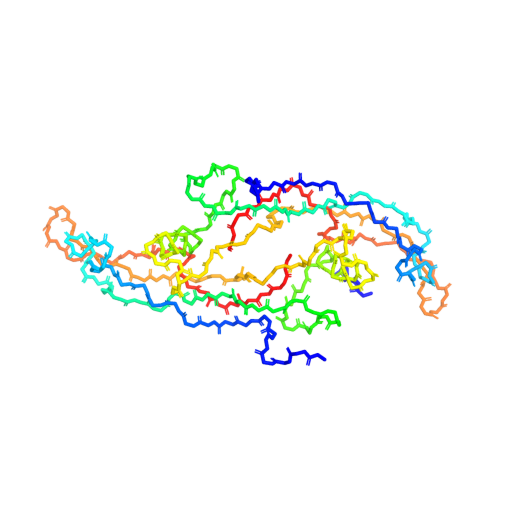0 24.04 473 PRO B O 1
ATOM 1555 N N . ILE B 1 93 ? -2.213 -16.724 -1.802 1.00 23.79 474 ILE B N 1
ATOM 1556 C CA . ILE B 1 93 ? -2.310 -17.747 -2.841 1.00 24.36 474 ILE B CA 1
ATOM 1557 C C . ILE B 1 93 ? -1.080 -17.640 -3.732 1.00 24.28 474 ILE B C 1
ATOM 1558 O O . ILE B 1 93 ? -0.474 -16.575 -3.821 1.00 23.87 474 ILE B O 1
ATOM 1563 N N . SER B 1 94 ? -0.722 -18.734 -4.413 1.00 23.44 475 SER B N 1
ATOM 1564 C CA . SER B 1 94 ? 0.362 -18.756 -5.380 1.00 23.81 475 SER B CA 1
ATOM 1565 C C . SER B 1 94 ? -0.216 -18.402 -6.756 1.00 24.58 475 SER B C 1
ATOM 1566 O O . SER B 1 94 ? -1.231 -18.955 -7.138 1.00 25.77 475 SER B O 1
ATOM 1569 N N . ILE B 1 95 ? 0.344 -17.418 -7.426 1.00 23.27 476 ILE B N 1
ATOM 1570 C CA . ILE B 1 95 ? -0.088 -16.972 -8.755 1.00 24.22 476 ILE B CA 1
ATOM 1571 C C . ILE B 1 95 ? 1.078 -17.145 -9.739 1.00 24.11 476 ILE B C 1
ATOM 1572 O O . ILE B 1 95 ? 2.220 -16.851 -9.399 1.00 24.30 476 ILE B O 1
ATOM 1577 N N A LEU B 1 96 ? 0.810 -17.689 -10.929 0.50 23.21 477 LEU B N 1
ATOM 1578 N N B LEU B 1 96 ? 0.772 -17.649 -10.945 0.50 24.08 477 LEU B N 1
ATOM 1579 C CA A LEU B 1 96 ? 1.843 -18.012 -11.900 0.50 22.63 477 LEU B CA 1
ATOM 1580 C CA B LEU B 1 96 ? 1.717 -17.964 -11.996 0.50 24.49 477 LEU B CA 1
ATOM 1581 C C A LEU B 1 96 ? 1.810 -17.032 -13.063 0.50 23.93 477 LEU B C 1
ATOM 1582 C C B LEU B 1 96 ? 1.779 -16.941 -13.089 0.50 25.00 477 LEU B C 1
ATOM 1583 O O A LEU B 1 96 ? 0.730 -16.673 -13.514 0.50 24.19 477 LEU B O 1
ATOM 1584 O O B LEU B 1 96 ? 0.740 -16.494 -13.554 0.50 25.65 477 LEU B O 1
ATOM 1593 N N . PHE B 1 97 ? 2.994 -16.616 -13.546 1.00 24.75 478 PHE B N 1
ATOM 1594 C CA . PHE B 1 97 ? 3.205 -15.647 -14.633 1.00 28.37 478 PHE B CA 1
ATOM 1595 C C . PHE B 1 97 ? 4.397 -16.105 -15.506 1.00 32.99 478 PHE B C 1
ATOM 1596 O O . PHE B 1 97 ? 5.075 -17.061 -15.152 1.00 33.05 478 PHE B O 1
ATOM 1604 N N A ILE B 1 98 ? 4.643 -15.422 -16.635 0.50 34.66 479 ILE B N 1
ATOM 1605 N N B ILE B 1 98 ? 4.651 -15.418 -16.628 0.50 34.64 479 ILE B N 1
ATOM 1606 C CA A ILE B 1 98 ? 5.787 -15.681 -17.505 0.50 37.05 479 ILE B CA 1
ATOM 1607 C CA B ILE B 1 98 ? 5.781 -15.706 -17.507 0.50 36.99 479 ILE B CA 1
ATOM 1608 C C A ILE B 1 98 ? 6.799 -14.568 -17.222 0.50 39.49 479 ILE B C 1
ATOM 1609 C C B ILE B 1 98 ? 6.809 -14.589 -17.301 0.50 39.45 479 ILE B C 1
ATOM 1610 O O A ILE B 1 98 ? 6.443 -13.394 -17.304 0.50 40.00 479 ILE B O 1
ATOM 1611 O O B ILE B 1 98 ? 6.478 -13.428 -17.526 0.50 39.93 479 ILE B O 1
ATOM 1620 N N . ASP B 1 99 ? 8.041 -14.921 -16.849 1.00 40.89 480 ASP B N 1
ATOM 1621 C CA . ASP B 1 99 ? 9.069 -13.914 -16.555 1.00 43.70 480 ASP B CA 1
ATOM 1622 C C . ASP B 1 99 ? 9.759 -13.380 -17.836 1.00 45.93 480 ASP B C 1
ATOM 1623 O O . ASP B 1 99 ? 9.361 -13.740 -18.944 1.00 46.18 480 ASP B O 1
ATOM 1628 N N . SER B 1 100 ? 10.767 -12.507 -17.684 1.00 47.33 481 SER B N 1
ATOM 1629 C CA . SER B 1 100 ? 11.518 -11.926 -18.796 1.00 48.86 481 SER B CA 1
ATOM 1630 C C . SER B 1 100 ? 12.234 -12.982 -19.649 1.00 49.71 481 SER B C 1
ATOM 1631 O O . SER B 1 100 ? 12.445 -12.760 -20.841 1.00 49.95 481 SER B O 1
ATOM 1634 N N . ALA B 1 101 ? 12.597 -14.128 -19.056 1.00 49.84 482 ALA B N 1
ATOM 1635 C CA . ALA B 1 101 ? 13.265 -15.200 -19.805 1.00 50.32 482 ALA B CA 1
ATOM 1636 C C . ALA B 1 101 ? 12.293 -16.242 -20.394 1.00 50.26 482 ALA B C 1
ATOM 1637 O O . ALA B 1 101 ? 12.734 -17.307 -20.831 1.00 50.72 482 ALA B O 1
ATOM 1639 N N . ASN B 1 102 ? 10.981 -15.941 -20.384 1.00 49.43 483 ASN B N 1
ATOM 1640 C CA . ASN B 1 102 ? 9.907 -16.795 -20.883 1.00 49.04 483 ASN B CA 1
ATOM 1641 C C . ASN B 1 102 ? 9.692 -18.060 -20.035 1.00 47.11 483 ASN B C 1
ATOM 1642 O O . ASN B 1 102 ? 9.106 -19.027 -20.514 1.00 47.34 483 ASN B O 1
ATOM 1647 N N . ASN B 1 103 ? 10.100 -18.033 -18.757 1.00 45.04 484 ASN B N 1
ATOM 1648 C CA . ASN B 1 103 ? 9.891 -19.169 -17.847 1.00 43.30 484 ASN B CA 1
ATOM 1649 C C . ASN B 1 103 ? 8.591 -18.972 -17.047 1.00 40.07 484 ASN B C 1
ATOM 1650 O O . ASN B 1 103 ? 8.209 -17.833 -16.805 1.00 39.85 484 ASN B O 1
ATOM 1655 N N . VAL B 1 104 ? 7.964 -20.056 -16.555 1.00 37.25 485 VAL B N 1
ATOM 1656 C CA . VAL B 1 104 ? 6.805 -19.917 -15.666 1.00 35.08 485 VAL B CA 1
ATOM 1657 C C . VAL B 1 104 ? 7.321 -19.626 -14.228 1.00 32.44 485 VAL B C 1
ATOM 1658 O O . VAL B 1 104 ? 8.132 -20.394 -13.718 1.00 32.30 485 VAL B O 1
ATOM 1662 N N . VAL B 1 105 ? 6.905 -18.498 -13.614 1.00 30.03 486 VAL B N 1
ATOM 1663 C CA . VAL B 1 105 ? 7.349 -18.094 -12.277 1.00 29.87 486 VAL B CA 1
ATOM 1664 C C . VAL B 1 105 ? 6.162 -18.088 -11.306 1.00 28.17 486 VAL B C 1
ATOM 1665 O O . VAL B 1 105 ? 5.091 -17.628 -11.675 1.00 27.52 486 VAL B O 1
ATOM 1669 N N . TYR B 1 106 ? 6.338 -18.685 -10.111 1.00 27.25 487 TYR B N 1
ATOM 1670 C CA . TYR B 1 106 ? 5.321 -18.801 -9.059 1.00 26.66 487 TYR B CA 1
ATOM 1671 C C . TYR B 1 106 ? 5.569 -17.694 -8.069 1.00 27.41 487 TYR B C 1
ATOM 1672 O O . TYR B 1 106 ? 6.693 -17.552 -7.592 1.00 28.77 487 TYR B O 1
ATOM 1681 N N . LYS B 1 107 ? 4.546 -16.920 -7.742 1.00 27.10 488 LYS B N 1
ATOM 1682 C CA . LYS B 1 107 ? 4.686 -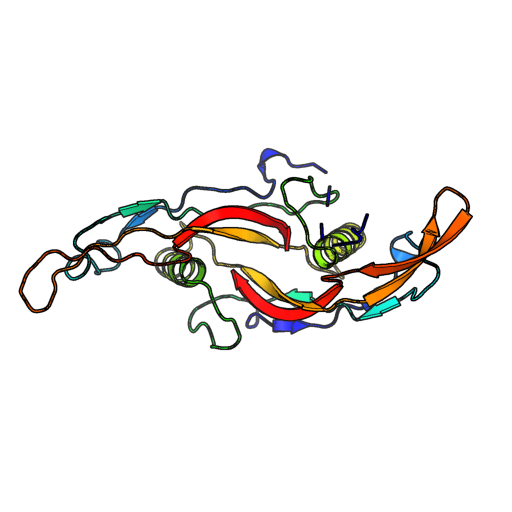15.820 -6.787 1.00 27.68 488 LYS B CA 1
ATOM 1683 C C . LYS B 1 107 ? 3.565 -15.890 -5.770 1.00 28.09 488 LYS B C 1
ATOM 1684 O O . LYS B 1 107 ? 2.422 -16.113 -6.146 1.00 29.38 488 LYS B O 1
ATOM 1690 N N A GLN B 1 108 ? 3.872 -15.647 -4.497 0.50 27.70 489 GLN B N 1
ATOM 1691 N N B GLN B 1 108 ? 3.870 -15.637 -4.496 0.50 27.69 489 GLN B N 1
ATOM 1692 C CA A GLN B 1 108 ? 2.835 -15.622 -3.474 0.50 27.98 489 GLN B CA 1
ATOM 1693 C CA B GLN B 1 108 ? 2.865 -15.639 -3.435 0.50 27.95 489 GLN B CA 1
ATOM 1694 C C A GLN B 1 108 ? 2.262 -14.222 -3.389 0.50 28.26 489 GLN B C 1
ATOM 1695 C C B GLN B 1 108 ? 2.275 -14.247 -3.254 0.50 28.24 489 GLN B C 1
ATOM 1696 O O A GLN B 1 108 ? 3.011 -13.247 -3.387 0.50 28.93 489 GLN B O 1
ATOM 1697 O O B GLN B 1 108 ? 3.025 -13.307 -2.993 0.50 28.84 489 GLN B O 1
ATOM 1708 N N . TYR B 1 109 ? 0.940 -14.118 -3.328 1.00 27.52 490 TYR B N 1
ATOM 1709 C CA . TYR B 1 109 ? 0.255 -12.831 -3.162 1.00 28.41 490 TYR B CA 1
ATOM 1710 C C . TYR B 1 109 ? -0.474 -12.893 -1.823 1.00 26.67 490 TYR B C 1
ATOM 1711 O O . TYR B 1 109 ? -1.266 -13.810 -1.615 1.00 25.64 490 TYR B O 1
ATOM 1720 N N . GLU B 1 110 ? -0.207 -11.946 -0.915 1.00 26.15 491 GLU B N 1
ATOM 1721 C CA . GLU B 1 110 ? -0.809 -11.961 0.418 1.00 25.46 491 GLU B CA 1
ATOM 1722 C C . GLU B 1 110 ? -2.263 -11.488 0.471 1.00 22.89 491 GLU B C 1
ATOM 1723 O O . GLU B 1 110 ? -2.724 -10.815 -0.440 1.00 22.19 491 GLU B O 1
ATOM 1729 N N . ASP B 1 111 ? -2.990 -11.853 1.552 1.00 21.93 492 ASP B N 1
ATOM 1730 C CA . ASP B 1 111 ? -4.327 -11.347 1.844 1.00 21.35 492 ASP B CA 1
ATOM 1731 C C . ASP B 1 111 ? -5.304 -11.569 0.717 1.00 20.31 492 ASP B C 1
ATOM 1732 O O . ASP B 1 111 ? -6.081 -10.684 0.407 1.00 20.63 492 ASP B O 1
ATOM 1737 N N . MET B 1 112 ? -5.286 -12.767 0.143 1.00 20.18 493 MET B N 1
ATOM 1738 C CA . MET B 1 112 ? -6.158 -13.071 -0.986 1.00 20.41 493 MET B CA 1
ATOM 1739 C C . MET B 1 112 ? -7.375 -13.909 -0.644 1.00 19.83 493 MET B C 1
ATOM 1740 O O . MET B 1 112 ? -8.348 -13.903 -1.397 1.00 20.17 493 MET B O 1
ATOM 1745 N N . VAL B 1 113 ? -7.315 -14.666 0.455 1.00 19.34 494 VAL B N 1
ATOM 1746 C CA . VAL B 1 113 ? -8.379 -15.617 0.790 1.00 19.11 494 VAL B CA 1
ATOM 1747 C C . VAL B 1 113 ? -8.821 -15.419 2.229 1.00 19.40 494 VAL B C 1
ATOM 1748 O O . VAL B 1 113 ? -7.968 -15.309 3.101 1.00 21.14 494 VAL B O 1
ATOM 1752 N N . VAL B 1 114 ? -10.145 -15.438 2.493 1.00 18.29 495 VAL B N 1
ATOM 1753 C CA . VAL B 1 114 ? -10.635 -15.310 3.875 1.00 18.90 495 VAL B CA 1
ATOM 1754 C C . VAL B 1 114 ? -10.368 -16.588 4.654 1.00 19.37 495 VAL B C 1
ATOM 1755 O O . VAL B 1 114 ? -10.843 -17.668 4.263 1.00 20.41 495 VAL B O 1
ATOM 1759 N N . GLU B 1 115 ? -9.709 -16.472 5.798 1.00 18.96 496 GLU B N 1
ATOM 1760 C CA . GLU B 1 115 ? -9.515 -17.609 6.690 1.00 20.14 496 GLU B CA 1
ATOM 1761 C C . GLU B 1 115 ? -10.482 -17.579 7.866 1.00 20.88 496 GLU B C 1
ATOM 1762 O O . GLU B 1 115 ? -10.772 -18.623 8.456 1.00 22.10 496 GLU B O 1
ATOM 1768 N N . SER B 1 116 ? -10.942 -16.392 8.246 1.00 19.87 497 SER B N 1
ATOM 1769 C CA . SER B 1 116 ? -11.929 -16.272 9.305 1.00 19.80 497 SER B CA 1
ATOM 1770 C C . SER B 1 116 ? -12.717 -15.010 9.150 1.00 19.57 497 SER B C 1
ATOM 1771 O O . SER B 1 116 ? -12.215 -14.045 8.575 1.00 19.46 497 SER B O 1
ATOM 1774 N N . CYS B 1 117 ? -13.974 -15.031 9.620 1.00 19.68 498 CYS B N 1
ATOM 1775 C CA . CYS B 1 117 ? -14.879 -13.858 9.614 1.00 19.25 498 CYS B CA 1
ATOM 1776 C C . CYS B 1 117 ? -15.167 -13.492 11.050 1.00 19.33 498 CYS B C 1
ATOM 1777 O O . CYS B 1 117 ? -15.267 -14.366 11.925 1.00 20.20 498 CYS B O 1
ATOM 1780 N N . GLY B 1 118 ? -15.427 -12.225 11.275 1.00 18.20 499 GLY B N 1
ATOM 1781 C CA . GLY B 1 118 ? -15.772 -11.746 12.606 1.00 18.64 499 GLY B CA 1
ATOM 1782 C C . GLY B 1 118 ? -16.454 -10.401 12.555 1.00 18.36 499 GLY B C 1
ATOM 1783 O O . GLY B 1 118 ? -16.616 -9.801 11.482 1.00 18.44 499 GLY B O 1
ATOM 1784 N N . CYS B 1 119 ? -16.841 -9.921 13.725 1.00 19.15 500 CYS B N 1
ATOM 1785 C CA . CYS B 1 119 ? -17.568 -8.658 13.833 1.00 19.33 500 CYS B CA 1
ATOM 1786 C C . CYS B 1 119 ? -16.652 -7.577 14.346 1.00 19.65 500 CYS B C 1
ATOM 1787 O O . CYS B 1 119 ? -15.937 -7.756 15.346 1.00 20.06 500 CYS B O 1
ATOM 1790 N N . ARG B 1 120 ? -16.623 -6.464 13.630 1.00 19.01 501 ARG B N 1
ATOM 1791 C CA . ARG B 1 120 ? -15.702 -5.379 13.939 1.00 19.16 501 ARG B CA 1
ATOM 1792 C C . ARG B 1 120 ? -16.356 -4.019 13.915 1.00 20.18 501 ARG B C 1
ATOM 1793 O O . ARG B 1 120 ? -17.367 -3.856 13.215 1.00 19.83 501 ARG B O 1
#

GO terms:
  GO:0030509 BMP signaling pathway (P, IDA)
  GO:0030513 positive regulation of BMP signaling pathway (P, IDA)
  GO:0032331 negative regulation of chondrocyte differentiation (P, IDA)
  GO:0032332 positive regulation of chondrocyte differentiation (P, IDA)
  GO:0060391 positive regulation of SMAD protein signal transduction (P, IDA)
  GO:0060591 chondroblast differentiation (P, IDA)
  GO:0005515 protein binding (F, IPI)
  GO:0036122 BMP binding (F, IPI)
  GO:0008083 growth factor activity (F, TAS)
  GO:0007179 transforming growth factor beta receptor signaling pathway (P, TAS)
  GO:0007267 cell-cell signaling (P, TAS)
  GO:0005576 extracellular region (C, TAS)
  GO:0042802 identical protein binding (F, IPI)
  GO:0050680 negative regulation of epithelial cell proliferation (P, IDA)

Sequence (217 aa):
KAECSRKALHVNFKDMGWDDWIIAPLEYEAFHCEGLCEFPLRSSHLEPTNHAVIQTLLMMNSMDPESTPPTCCVPTRLSPISILFIDSANNVVYKQYEDMVVESCGCRPLATKNLKAECSRKALHVNFKKDMGWDDWIIIAPLEYEAFHCEEGLCEFPLRSSHLEPTNHAVIQTLMNSMDPESSTPPTCCVPTRLSPISILLFIIDSANNVVYKQQYEDMVVESCGCR